Protein AF-A0A9W6XII9-F1 (afdb_monomer)

Sequence (249 aa):
MKTKISGSTTTSTQGKRSAVWKTSEMQSTTGGSEGSALLESCSNNEIDSADDGRCASDVGSDADGDETNPKPKKFYFMPAKDLDLLMEVLNVRPYAAEHGFVRERYEVVTNNLNEHWETALCARTVEERFFRLDMEFKVTDCAQEGLTTAQVNAATVEFIAKQSKHHEDEYPLLREELSFKQTKAKMEEARWKEEFEFRKHEVEANAKMWSEEFDLRRSDMELRREELELLKYQLNLPPILNPSTQAND

Foldseek 3Di:
DDDDDDDDDDDDDDDDDDDDDDDDDDDDDDDDDDDDDDDDDDDDDDDDDDDDDDDDDDDDDDDDDPPPPDPPDDDDDDPVNLVLLVVLLVVLDDPDVPDDDPLVSLVVSQVVSCVVVVDDDDSVVSVVSNVVVVVVVVVVVVVPPDDDPVNVVVVVVVVVVVVVVVVVVVVVVVVVVVVVVVVVVVVVVVVVVVVVVVVVVVVVVVVVVVVVVVVVVVVVVVVVVVVVVVVCVVVVPPDDPDPVVPPDD

Organism: NCBI:txid1490495

Secondary structure (DSSP, 8-state):
---------------------------------------------------------------------PPPPPP---HHHHHHHHHHHHHT----TTSS-HHHHHHHHHHHHHHHHT----HHHHHHHHHHHHHHHHHHHHT-TT--HHHHHHHHHHHHHHHHHHHHHHHHHHHHHHHHHHHHHHHHHHHHHHHHHHHHHHHHHHHHHHHHHHHHHHHHHHHHHHHHHHHHHHTTPPP---GGG----

Solvent-accessible surface area (backbone atoms only — not comparable to full-atom values): 16390 Å² total; per-residue (Å²): 138,89,83,86,84,86,83,84,88,85,80,89,79,92,82,91,81,84,90,82,86,82,85,80,89,84,80,88,85,89,83,90,85,89,84,86,86,92,83,84,88,88,78,89,79,86,80,88,78,80,88,89,80,89,80,88,74,92,74,91,72,95,68,97,67,92,71,79,74,75,73,80,78,83,85,74,92,43,76,71,55,51,50,52,50,54,48,44,61,58,66,72,57,85,71,51,102,86,50,82,60,79,65,58,55,34,46,54,43,32,53,57,50,23,70,76,65,79,47,90,70,52,37,67,61,55,46,55,50,52,53,49,52,55,51,54,52,55,53,51,62,73,68,49,85,79,68,52,72,67,58,53,52,51,52,51,52,51,50,51,52,52,52,53,50,55,52,62,62,45,54,58,53,54,51,52,52,50,52,49,52,51,51,50,50,53,54,49,52,53,51,52,52,53,53,50,53,52,52,51,51,51,52,51,51,50,54,48,52,54,49,53,52,49,52,50,53,54,50,54,54,50,52,55,48,52,53,52,52,52,52,36,61,75,66,70,57,76,84,76,77,70,79,86,77,80,81,84,131

pLDDT: mean 70.92, std 22.03, range [30.67, 97.88]

Radius of gyration: 41.82 Å; Cα contacts (8 Å, |Δi|>4): 39; chains: 1; boundi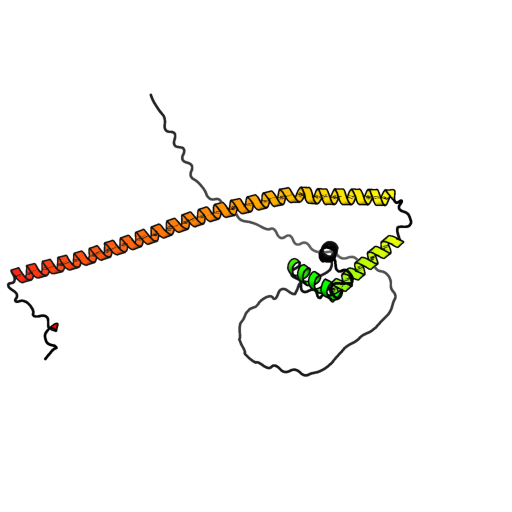ng box: 87×67×120 Å

Mean predicted aligned error: 22.67 Å

Structure (mmCIF, N/CA/C/O backbone):
data_AF-A0A9W6XII9-F1
#
_entry.id   AF-A0A9W6XII9-F1
#
loop_
_atom_site.group_PDB
_atom_site.id
_atom_site.type_symbol
_atom_site.label_atom_id
_atom_site.label_alt_id
_atom_site.label_comp_id
_atom_site.label_asym_id
_atom_site.label_entity_id
_atom_site.label_seq_id
_atom_site.pdbx_PDB_ins_code
_atom_site.Cartn_x
_atom_site.Cartn_y
_atom_site.Cartn_z
_atom_site.occupancy
_atom_site.B_iso_or_equiv
_atom_site.auth_seq_id
_atom_site.auth_comp_id
_atom_site.auth_asym_id
_atom_site.auth_atom_id
_atom_site.pdbx_PDB_model_num
ATOM 1 N N . MET A 1 1 ? 31.391 16.567 47.742 1.00 43.75 1 MET A N 1
ATOM 2 C CA . MET A 1 1 ? 31.401 16.484 46.266 1.00 43.75 1 MET A CA 1
ATOM 3 C C . MET A 1 1 ? 30.042 16.946 45.766 1.00 43.75 1 MET A C 1
ATOM 5 O O . MET A 1 1 ? 29.036 16.416 46.211 1.00 43.75 1 MET A O 1
ATOM 9 N N . LYS A 1 2 ? 30.022 18.025 44.979 1.00 41.88 2 LYS A N 1
ATOM 10 C CA . LYS A 1 2 ? 28.821 18.649 44.405 1.00 41.88 2 LYS A CA 1
ATOM 11 C C . LYS A 1 2 ? 28.657 18.117 42.986 1.00 41.88 2 LYS A C 1
ATOM 13 O O . LYS A 1 2 ? 29.567 18.326 42.188 1.00 41.88 2 LYS A O 1
ATOM 18 N N . THR A 1 3 ? 27.509 17.536 42.659 1.00 50.81 3 THR A N 1
ATOM 19 C CA . THR A 1 3 ? 27.180 17.193 41.271 1.00 50.81 3 THR A CA 1
ATOM 20 C C . THR A 1 3 ? 25.888 17.906 40.891 1.00 50.81 3 THR A C 1
ATOM 22 O O . THR A 1 3 ? 24.826 17.656 41.451 1.00 50.81 3 THR A O 1
ATOM 25 N N . LYS A 1 4 ? 26.047 18.888 40.000 1.00 50.97 4 LYS A N 1
ATOM 26 C CA . LYS A 1 4 ? 25.010 19.725 39.390 1.00 50.97 4 LYS A CA 1
ATOM 27 C C . LYS A 1 4 ? 24.188 18.879 38.419 1.00 50.97 4 LYS A C 1
ATOM 29 O O . LYS A 1 4 ? 24.762 18.249 37.537 1.00 50.97 4 LYS A O 1
ATOM 34 N N . ILE A 1 5 ? 22.868 18.939 38.544 1.00 51.31 5 ILE A N 1
ATOM 35 C CA . ILE A 1 5 ? 21.921 18.414 37.560 1.00 51.31 5 ILE A CA 1
ATOM 36 C C . ILE A 1 5 ? 21.462 19.619 36.735 1.00 51.31 5 ILE A C 1
ATOM 38 O O . ILE A 1 5 ? 20.884 20.558 37.281 1.00 51.31 5 ILE A O 1
ATOM 42 N N . SER A 1 6 ? 21.810 19.634 35.449 1.00 54.44 6 SER A N 1
ATOM 43 C CA . SER A 1 6 ? 21.422 20.671 34.490 1.00 54.44 6 SER A CA 1
ATOM 44 C C . SER A 1 6 ? 20.262 20.142 33.655 1.00 54.44 6 SER A C 1
ATOM 46 O O . SER A 1 6 ? 20.467 19.296 32.790 1.00 54.44 6 SER A O 1
ATOM 48 N N . GLY A 1 7 ? 19.048 20.608 33.943 1.00 42.16 7 GLY A N 1
ATOM 49 C CA . GLY A 1 7 ? 17.871 20.385 33.108 1.00 42.16 7 GLY A CA 1
ATOM 50 C C . GLY A 1 7 ? 17.706 21.545 32.132 1.00 42.16 7 GLY A C 1
ATOM 51 O O . GLY A 1 7 ? 17.621 22.695 32.559 1.00 42.16 7 GLY A O 1
ATOM 52 N N . SER A 1 8 ? 17.667 21.247 30.835 1.00 51.41 8 SER A N 1
ATOM 53 C CA . SER A 1 8 ? 17.328 22.209 29.787 1.00 51.41 8 SER A CA 1
ATOM 54 C C . SER A 1 8 ? 15.950 21.874 29.227 1.00 51.41 8 SER A C 1
ATOM 56 O O . SER A 1 8 ? 15.767 20.877 28.537 1.00 51.41 8 SER A O 1
ATOM 58 N N . THR A 1 9 ? 14.990 22.735 29.547 1.00 38.03 9 THR A N 1
ATOM 59 C CA . THR A 1 9 ? 13.658 22.807 28.945 1.00 38.03 9 THR A CA 1
ATOM 60 C C . THR A 1 9 ? 13.759 23.522 27.600 1.00 38.03 9 THR A C 1
ATOM 62 O O . THR A 1 9 ? 14.307 24.621 27.545 1.00 38.03 9 THR A O 1
ATOM 65 N N . THR A 1 10 ? 13.182 22.962 26.536 1.00 47.97 10 THR A N 1
ATOM 66 C CA . THR A 1 10 ? 12.782 23.748 25.359 1.00 47.97 10 THR A CA 1
ATOM 67 C C . THR A 1 10 ? 11.357 23.377 24.960 1.00 47.97 10 THR A C 1
ATOM 69 O O . THR A 1 10 ? 11.028 22.222 24.710 1.00 47.97 10 THR A O 1
ATOM 72 N N . THR A 1 11 ? 10.495 24.386 24.985 1.00 41.25 11 THR A N 1
ATOM 73 C CA . THR A 1 11 ? 9.138 24.426 24.438 1.00 41.25 11 THR A CA 1
ATOM 74 C C . THR A 1 11 ? 9.143 25.330 23.202 1.00 41.25 11 THR A C 1
ATOM 76 O O . THR A 1 11 ? 10.055 26.141 23.052 1.00 41.25 11 THR A O 1
ATOM 79 N N . SER A 1 12 ? 8.051 25.274 22.419 1.00 34.19 12 SER A N 1
ATOM 80 C CA . SER A 1 12 ? 7.582 26.335 21.497 1.00 34.19 12 SER A CA 1
ATOM 81 C C . SER A 1 12 ? 8.176 26.298 20.073 1.00 34.19 12 SER A C 1
ATOM 83 O O . SER A 1 12 ? 9.368 26.107 19.907 1.00 34.19 12 SER A O 1
ATOM 85 N N . THR A 1 13 ? 7.458 26.500 18.962 1.00 40.88 13 THR A N 1
ATOM 86 C CA . THR A 1 13 ? 6.028 26.663 18.657 1.00 40.88 13 THR A CA 1
ATOM 87 C C . THR A 1 13 ? 5.838 26.464 17.144 1.00 40.88 13 THR A C 1
ATOM 89 O O . THR A 1 13 ? 6.706 26.759 16.329 1.00 40.88 13 THR A O 1
ATOM 92 N N . GLN A 1 14 ? 4.654 25.968 16.811 1.00 41.53 14 GLN A N 1
ATOM 93 C CA . GLN A 1 14 ? 3.994 25.821 15.516 1.00 41.53 14 GLN A CA 1
ATOM 94 C C . GLN A 1 14 ? 4.082 27.057 14.589 1.00 41.53 14 GLN A C 1
ATOM 96 O O . GLN A 1 14 ? 3.768 28.173 14.994 1.00 41.53 14 GLN A O 1
ATOM 101 N N . GLY A 1 15 ? 4.402 26.842 13.306 1.00 39.03 15 GLY A N 1
ATOM 102 C CA . GLY A 1 15 ? 4.391 27.875 12.264 1.00 39.03 15 GLY A CA 1
ATOM 103 C C . GLY A 1 15 ? 3.835 27.358 10.935 1.00 39.03 15 GLY A C 1
ATOM 104 O O . GLY A 1 15 ? 4.573 26.854 10.099 1.00 39.03 15 GLY A O 1
ATOM 105 N N . LYS A 1 16 ? 2.516 27.490 10.746 1.00 49.53 16 LYS A N 1
ATOM 106 C CA . LYS A 1 16 ? 1.799 27.329 9.468 1.00 49.53 16 LYS A CA 1
ATOM 107 C C . LYS A 1 16 ? 1.917 28.615 8.643 1.00 49.53 16 LYS A C 1
ATOM 109 O O . LYS A 1 16 ? 1.440 29.629 9.141 1.00 49.53 16 LYS A O 1
ATOM 114 N N . ARG A 1 17 ? 2.407 28.571 7.393 1.00 44.53 17 ARG A N 1
ATOM 115 C CA . ARG A 1 17 ? 2.074 29.505 6.280 1.00 44.53 17 ARG A CA 1
ATOM 116 C C . ARG A 1 17 ? 2.344 28.789 4.944 1.00 44.53 17 ARG A C 1
ATOM 118 O O . ARG A 1 17 ? 3.467 28.381 4.701 1.00 44.53 17 ARG A O 1
ATOM 125 N N . SER A 1 18 ? 1.313 28.351 4.223 1.00 45.50 18 SER A N 1
ATOM 126 C CA . SER A 1 18 ? 0.526 29.081 3.208 1.00 45.50 18 SER A CA 1
ATOM 127 C C . SER A 1 18 ? 1.263 29.233 1.873 1.00 45.50 18 SER A C 1
ATOM 129 O O . SER A 1 18 ? 2.122 30.096 1.717 1.00 45.50 18 SER A O 1
ATOM 131 N N . ALA A 1 19 ? 0.882 28.384 0.917 1.00 40.25 19 ALA A N 1
ATOM 132 C CA . ALA A 1 19 ? 1.238 28.487 -0.489 1.00 40.25 19 ALA A CA 1
ATOM 133 C C . ALA A 1 19 ? 0.456 29.635 -1.147 1.00 40.25 19 ALA A C 1
ATOM 135 O O . ALA A 1 19 ? -0.743 29.786 -0.919 1.00 40.25 19 ALA A O 1
ATOM 136 N N . VAL A 1 20 ? 1.138 30.432 -1.968 1.00 43.22 20 VAL A N 1
ATOM 137 C CA . VAL A 1 20 ? 0.536 31.398 -2.893 1.00 43.22 20 VAL A CA 1
ATOM 138 C C . VAL A 1 20 ? 1.146 31.109 -4.255 1.00 43.22 20 VAL A C 1
ATOM 140 O O . VAL A 1 20 ? 2.328 31.363 -4.475 1.00 43.22 20 VAL A O 1
ATOM 143 N N . TRP A 1 21 ? 0.358 30.525 -5.153 1.00 34.84 21 TRP A N 1
ATOM 144 C CA . TRP A 1 21 ? 0.721 30.391 -6.560 1.00 34.84 21 TRP A CA 1
ATOM 145 C C . TRP A 1 21 ? 0.214 31.633 -7.287 1.00 34.84 21 TRP A C 1
ATOM 147 O O . TRP A 1 21 ? -0.973 31.948 -7.249 1.00 34.84 21 TRP A O 1
ATOM 157 N N . LYS A 1 22 ? 1.137 32.371 -7.905 1.00 44.81 22 LYS A N 1
ATOM 158 C CA . LYS A 1 22 ? 0.822 33.472 -8.813 1.00 44.81 22 LYS A CA 1
ATOM 159 C C . LYS A 1 22 ? 0.595 32.899 -10.208 1.00 44.81 22 LYS A C 1
ATOM 161 O O . LYS A 1 22 ? 1.521 32.384 -10.824 1.00 44.81 22 LYS A O 1
ATOM 166 N N . THR A 1 23 ? -0.628 33.039 -10.697 1.00 44.59 23 THR A N 1
ATOM 167 C CA . THR A 1 23 ? -0.980 32.996 -12.115 1.00 44.59 23 THR A CA 1
ATOM 168 C C . THR A 1 23 ? -0.517 34.294 -12.778 1.00 44.59 23 THR A C 1
ATOM 170 O O . THR A 1 23 ? -0.842 35.377 -12.291 1.00 44.59 23 THR A O 1
ATOM 173 N N . SER A 1 24 ? 0.222 34.201 -13.883 1.00 39.91 24 SER A N 1
ATOM 174 C CA . SER A 1 24 ? 0.411 35.322 -14.806 1.00 39.91 24 SER A CA 1
ATOM 175 C C . SER A 1 24 ? 0.174 34.829 -16.225 1.00 39.91 24 SER A C 1
ATOM 177 O O . SER A 1 24 ? 1.022 34.196 -16.843 1.00 39.91 24 SER A O 1
ATOM 179 N N . GLU A 1 25 ? -1.030 35.121 -16.687 1.00 38.47 25 GLU A N 1
ATOM 180 C CA . GLU A 1 25 ? -1.472 35.137 -18.070 1.00 38.47 25 GLU A CA 1
ATOM 181 C C . GLU A 1 25 ? -0.871 36.370 -18.765 1.00 38.47 25 GLU A C 1
ATOM 183 O O . GLU A 1 25 ? -0.958 37.464 -18.213 1.00 38.47 25 GLU A O 1
ATOM 188 N N . MET A 1 26 ? -0.278 36.221 -19.954 1.00 42.44 26 MET A N 1
ATOM 189 C CA . MET A 1 26 ? -0.247 37.280 -20.974 1.00 42.44 26 MET A CA 1
ATOM 190 C C . MET A 1 26 ? -0.222 36.659 -22.375 1.00 42.44 26 MET A C 1
ATOM 192 O O . MET A 1 26 ? 0.516 35.717 -22.655 1.00 42.44 26 MET A O 1
ATOM 196 N N . GLN A 1 27 ? -1.104 37.200 -23.210 1.00 37.00 27 GLN A N 1
ATOM 197 C CA . GLN A 1 27 ? -1.517 36.754 -24.535 1.00 37.00 27 GLN A CA 1
ATOM 198 C C . GLN A 1 27 ? -0.777 37.504 -25.662 1.00 37.00 27 GLN A C 1
ATOM 200 O O . GLN A 1 27 ? -0.310 38.622 -25.452 1.00 37.00 27 GLN A O 1
ATOM 205 N N . SER A 1 28 ? -0.877 36.929 -26.873 1.00 37.72 28 SER A N 1
ATOM 206 C CA . SER A 1 28 ? -0.801 37.566 -28.210 1.00 37.72 28 SER A CA 1
ATOM 207 C C . SER A 1 28 ? 0.609 37.974 -28.693 1.00 37.72 28 SER A C 1
ATOM 209 O O . SER A 1 28 ? 1.414 38.462 -27.918 1.00 37.72 28 SER A O 1
ATOM 211 N N . THR A 1 29 ? 1.015 37.796 -29.957 1.00 34.38 29 THR A N 1
ATOM 212 C CA . THR A 1 29 ? 0.334 38.215 -31.193 1.00 34.38 29 THR A CA 1
ATOM 213 C C . THR A 1 29 ? 0.811 37.483 -32.467 1.00 34.38 29 THR A C 1
ATOM 215 O O . THR A 1 29 ? 1.915 36.959 -32.572 1.00 34.38 29 THR A O 1
ATOM 218 N N . THR A 1 30 ? -0.099 37.537 -33.437 1.00 37.84 30 THR A N 1
ATOM 219 C CA . THR A 1 30 ? -0.154 37.179 -34.863 1.00 37.84 30 THR A CA 1
ATOM 220 C C . THR A 1 30 ? 0.949 37.712 -35.800 1.00 37.84 30 THR A C 1
ATOM 222 O O . THR A 1 30 ? 1.394 38.847 -35.659 1.00 37.84 30 THR A O 1
ATOM 225 N N . GLY A 1 31 ? 1.218 36.939 -36.865 1.00 30.86 31 GLY A N 1
ATOM 226 C CA . GLY A 1 31 ? 1.776 37.349 -38.173 1.00 30.86 31 GLY A CA 1
ATOM 227 C C . GLY A 1 31 ? 2.564 36.182 -38.788 1.00 30.86 31 GLY A C 1
ATOM 228 O O . GLY A 1 31 ? 3.531 35.749 -38.184 1.00 30.86 31 GLY A O 1
ATOM 229 N N . GLY A 1 32 ? 2.201 35.509 -39.885 1.00 32.44 32 GLY A N 1
ATOM 230 C CA . GLY A 1 32 ? 1.574 35.934 -41.138 1.00 32.44 32 GLY A CA 1
ATOM 231 C C . GLY A 1 32 ? 2.643 35.870 -42.242 1.00 32.44 32 GLY A C 1
ATOM 232 O O . GLY A 1 32 ? 3.595 36.633 -42.137 1.00 32.44 32 GLY A O 1
ATOM 233 N N . SER A 1 33 ? 2.512 34.951 -43.217 1.00 36.59 33 SER A N 1
ATOM 234 C CA . SER A 1 33 ? 3.106 34.947 -44.586 1.00 36.59 33 SER A CA 1
ATOM 235 C C . SER A 1 33 ? 3.261 33.489 -45.079 1.00 36.59 33 SER A C 1
ATOM 237 O O . SER A 1 33 ? 4.041 32.731 -44.513 1.00 36.59 33 SER A O 1
ATOM 239 N N . GLU A 1 34 ? 2.304 32.945 -45.837 1.00 35.38 34 GLU A N 1
ATOM 240 C CA . GLU A 1 34 ? 2.220 32.909 -47.317 1.00 35.38 34 GLU A CA 1
ATOM 241 C C . GLU A 1 34 ? 3.115 31.853 -47.996 1.00 35.38 34 GLU A C 1
ATOM 243 O O . GLU A 1 34 ? 4.338 31.909 -47.923 1.00 35.38 34 GLU A O 1
ATOM 248 N N . GLY A 1 35 ? 2.480 30.959 -48.771 1.00 30.67 35 GLY A N 1
ATOM 249 C CA . GLY A 1 35 ? 3.045 30.537 -50.058 1.00 30.67 35 GLY A CA 1
ATOM 250 C C . GLY A 1 35 ? 3.030 29.044 -50.408 1.00 30.67 35 GLY A C 1
ATOM 251 O O . GLY A 1 35 ? 3.929 28.312 -50.017 1.00 30.67 35 GLY A O 1
ATOM 252 N N . SER A 1 36 ? 2.112 28.698 -51.322 1.00 38.84 36 SER A N 1
ATOM 253 C CA . SER A 1 36 ? 2.246 27.693 -52.404 1.00 38.84 36 SER A CA 1
ATOM 254 C C . SER A 1 36 ? 2.010 26.216 -52.033 1.00 38.84 36 SER A C 1
ATOM 256 O O . SER A 1 36 ? 2.786 25.625 -51.301 1.00 38.84 36 SER A O 1
ATOM 258 N N . ALA A 1 37 ? 0.887 25.577 -52.384 1.00 34.00 37 ALA A N 1
ATOM 259 C CA . ALA A 1 37 ? 0.278 25.269 -53.692 1.00 34.00 37 ALA A CA 1
ATOM 260 C C . ALA A 1 37 ? 0.608 23.844 -54.182 1.00 34.00 37 ALA A C 1
ATOM 262 O O . ALA A 1 37 ? 1.761 23.429 -54.172 1.00 34.00 37 ALA A O 1
ATOM 263 N N . LEU A 1 38 ? -0.446 23.203 -54.711 1.00 33.66 38 LEU A N 1
ATOM 264 C CA . LEU A 1 38 ? -0.486 22.058 -55.635 1.00 33.66 38 LEU A CA 1
ATOM 265 C C . LEU A 1 38 ? -0.383 20.624 -55.079 1.00 33.66 38 LEU A C 1
ATOM 267 O O . LEU A 1 38 ? 0.702 20.085 -54.902 1.00 33.66 38 LEU A O 1
ATOM 271 N N . LEU A 1 39 ? -1.562 19.995 -54.938 1.00 33.56 39 LEU A N 1
ATOM 272 C CA . LEU A 1 39 ? -2.047 18.776 -55.636 1.00 33.56 39 LEU A CA 1
ATOM 273 C C . LEU A 1 39 ? -3.022 18.036 -54.698 1.00 33.56 39 LEU A C 1
ATOM 275 O O . LEU A 1 39 ? -2.650 17.577 -53.627 1.00 33.56 39 LEU A O 1
ATOM 279 N N . GLU A 1 40 ? -4.330 18.169 -54.901 1.00 32.59 40 GLU A N 1
ATOM 280 C CA . GLU A 1 40 ? -5.147 17.346 -55.811 1.00 32.59 40 GLU A CA 1
ATOM 281 C C . GLU A 1 40 ? -5.476 15.959 -55.221 1.00 32.59 40 GLU A C 1
ATOM 283 O O . GLU A 1 40 ? -4.740 14.989 -55.342 1.00 32.59 40 GLU A O 1
ATOM 288 N N . SER A 1 41 ? -6.616 15.947 -54.524 1.00 39.44 41 SER A N 1
ATOM 289 C CA . SER A 1 41 ? -7.719 14.982 -54.610 1.00 39.44 41 SER A CA 1
ATOM 290 C C . SER A 1 41 ? -7.420 13.484 -54.734 1.00 39.44 41 SER A C 1
ATOM 292 O O . SER A 1 41 ? -7.100 12.998 -55.809 1.00 39.44 41 SER A O 1
ATOM 294 N N . CYS A 1 42 ? -7.754 12.748 -53.671 1.00 30.98 42 CYS A N 1
ATOM 295 C CA . CYS A 1 42 ? -8.515 11.484 -53.650 1.00 30.98 42 CYS A CA 1
ATOM 296 C C . CYS A 1 42 ? -8.943 11.259 -52.185 1.00 30.98 42 CYS A C 1
ATOM 298 O O . CYS A 1 42 ? -8.150 11.514 -51.291 1.00 30.98 42 CYS A O 1
ATOM 300 N N . SER A 1 43 ? -10.097 10.741 -51.787 1.00 40.22 43 SER A N 1
ATOM 301 C CA . SER A 1 43 ? -11.410 10.480 -52.367 1.00 40.22 43 SER A CA 1
ATOM 302 C C . SER A 1 43 ? -12.269 10.123 -51.145 1.00 40.22 43 SER A C 1
ATOM 304 O O . SER A 1 43 ? -11.791 9.432 -50.243 1.00 40.22 43 SER A O 1
ATOM 306 N N . ASN A 1 44 ? -13.506 10.611 -51.096 1.00 45.88 44 ASN A N 1
ATOM 307 C CA . ASN A 1 44 ? -14.476 10.284 -50.051 1.00 45.88 44 ASN A CA 1
ATOM 308 C C . ASN A 1 44 ? -14.744 8.773 -50.003 1.00 45.88 44 ASN A C 1
ATOM 310 O O . ASN A 1 44 ? -14.749 8.133 -51.051 1.00 45.88 44 ASN A O 1
ATOM 314 N N . ASN A 1 45 ? -15.048 8.253 -48.813 1.00 41.38 45 ASN A N 1
ATOM 315 C CA . ASN A 1 45 ? -16.008 7.164 -48.637 1.00 41.38 45 ASN A CA 1
ATOM 316 C C . ASN A 1 45 ? -16.775 7.401 -47.328 1.00 41.38 45 ASN A C 1
ATOM 318 O O . ASN A 1 45 ? -16.319 7.048 -46.241 1.00 41.38 45 ASN A O 1
ATOM 322 N N . GLU A 1 46 ? -17.941 8.035 -47.474 1.00 42.38 46 GLU A N 1
ATOM 323 C CA . GLU A 1 46 ? -19.132 7.727 -46.682 1.00 42.38 46 GLU A CA 1
ATOM 324 C C . GLU A 1 46 ? -19.377 6.215 -46.733 1.00 42.38 46 GLU A C 1
ATOM 326 O O . GLU A 1 46 ? -19.393 5.624 -47.812 1.00 42.38 46 GLU A O 1
ATOM 331 N N . ILE A 1 47 ? -19.608 5.601 -45.577 1.00 44.25 47 ILE A N 1
ATOM 332 C CA . ILE A 1 47 ? -20.384 4.368 -45.487 1.00 44.25 47 ILE A CA 1
ATOM 333 C C . ILE A 1 47 ? -21.495 4.644 -44.478 1.00 44.25 47 ILE A C 1
ATOM 335 O O . ILE A 1 47 ? -21.316 4.580 -43.264 1.00 44.25 47 ILE A O 1
ATOM 339 N N . ASP A 1 48 ? -22.640 5.025 -45.037 1.00 42.41 48 ASP A N 1
ATOM 340 C CA . ASP A 1 48 ? -23.944 4.704 -44.483 1.00 42.41 48 ASP A CA 1
ATOM 341 C C . ASP A 1 48 ? -24.126 3.188 -44.602 1.00 42.41 48 ASP A C 1
ATOM 343 O O . ASP A 1 48 ? -24.045 2.611 -45.691 1.00 42.41 48 ASP A O 1
ATOM 347 N N . SER A 1 49 ? -24.380 2.517 -43.486 1.00 47.62 49 SER A N 1
ATOM 348 C CA . SER A 1 49 ? -25.054 1.222 -43.498 1.00 47.62 49 SER A CA 1
ATOM 349 C C . SER A 1 49 ? -25.891 1.085 -42.240 1.00 47.62 49 SER A C 1
ATOM 351 O O . SER A 1 49 ? -25.406 1.190 -41.115 1.00 47.62 49 SER A O 1
ATOM 353 N N . ALA A 1 50 ? -27.178 0.926 -42.509 1.00 41.66 50 ALA A N 1
ATOM 354 C CA . ALA A 1 50 ? -28.283 0.839 -41.587 1.00 41.66 50 ALA A CA 1
ATOM 355 C C . ALA A 1 50 ? -28.241 -0.424 -40.705 1.00 41.66 50 ALA A C 1
ATOM 357 O O . ALA A 1 50 ? -27.744 -1.464 -41.128 1.00 41.66 50 ALA A O 1
ATOM 358 N N . ASP A 1 51 ? -28.811 -0.267 -39.507 1.00 41.06 51 ASP A N 1
ATOM 359 C CA . ASP A 1 51 ? -29.834 -1.127 -38.887 1.00 41.06 51 ASP A CA 1
ATOM 360 C C . ASP A 1 51 ? -29.594 -2.650 -38.825 1.00 41.06 51 ASP A C 1
ATOM 362 O O . ASP A 1 51 ? -29.646 -3.347 -39.832 1.00 41.06 51 ASP A O 1
ATOM 366 N N . ASP A 1 52 ? -29.345 -3.186 -37.623 1.00 44.72 52 ASP A N 1
ATOM 367 C CA . ASP A 1 52 ? -30.372 -3.852 -36.791 1.00 44.72 52 ASP A CA 1
ATOM 368 C C . ASP A 1 52 ? -29.692 -4.609 -35.631 1.00 44.72 52 ASP A C 1
ATOM 370 O O . ASP A 1 52 ? -28.842 -5.480 -35.832 1.00 44.72 52 ASP A O 1
ATOM 374 N N . GLY A 1 53 ? -30.062 -4.304 -34.385 1.00 37.50 53 GLY A N 1
ATOM 375 C CA . GLY A 1 53 ? -29.453 -4.959 -33.223 1.00 37.50 53 GLY A CA 1
ATOM 376 C C . GLY A 1 53 ? -29.929 -4.443 -31.873 1.00 37.50 53 GLY A C 1
ATOM 377 O O . GLY A 1 53 ? -29.134 -3.972 -31.066 1.00 37.50 53 GLY A O 1
ATOM 378 N N . ARG A 1 54 ? -31.240 -4.523 -31.634 1.00 40.81 54 ARG A N 1
ATOM 379 C CA . ARG A 1 54 ? -31.890 -4.283 -30.336 1.00 40.81 54 ARG A CA 1
ATOM 380 C C . ARG A 1 54 ? -31.137 -4.926 -29.161 1.00 40.81 54 ARG A C 1
ATOM 382 O O . ARG A 1 54 ? -31.016 -6.143 -29.114 1.00 40.81 54 ARG A O 1
ATOM 389 N N . CYS A 1 55 ? -30.859 -4.126 -28.135 1.00 36.25 55 CYS A N 1
ATOM 390 C CA . CYS A 1 55 ? -31.065 -4.514 -26.738 1.00 36.25 55 CYS A CA 1
ATOM 391 C C . CYS A 1 55 ? -31.591 -3.292 -25.983 1.00 36.25 55 CYS A C 1
ATOM 393 O O . CYS A 1 55 ? -30.840 -2.435 -25.529 1.00 36.25 55 CYS A O 1
ATOM 395 N N . ALA A 1 56 ? -32.919 -3.209 -25.916 1.00 45.59 56 ALA A N 1
ATOM 396 C CA . ALA A 1 56 ? -33.611 -2.309 -25.017 1.00 45.59 56 ALA A CA 1
ATOM 397 C C . ALA A 1 56 ? -33.410 -2.787 -23.577 1.00 45.59 56 ALA A C 1
ATOM 399 O O . ALA A 1 56 ? -33.728 -3.930 -23.249 1.00 45.59 56 ALA A O 1
ATOM 400 N N . SER A 1 57 ? -32.972 -1.879 -22.718 1.00 51.34 57 SER A N 1
ATOM 401 C CA . SER A 1 57 ? -33.418 -1.855 -21.332 1.00 51.34 57 SER A CA 1
ATOM 402 C C . SER A 1 57 ? -33.408 -0.411 -20.857 1.00 51.34 57 SER A C 1
ATOM 404 O O . SER A 1 57 ? -32.380 0.113 -20.433 1.00 51.34 57 SER A O 1
ATOM 406 N N . ASP A 1 58 ? -34.582 0.208 -20.966 1.00 45.56 58 ASP A N 1
ATOM 407 C CA . ASP A 1 58 ? -34.995 1.327 -20.131 1.00 45.56 58 ASP A CA 1
ATOM 408 C C . ASP A 1 58 ? -34.834 0.939 -18.659 1.00 45.56 58 ASP A C 1
ATOM 410 O O . ASP A 1 58 ? -35.557 0.079 -18.153 1.00 45.56 58 ASP A O 1
ATOM 414 N N . VAL A 1 59 ? -33.919 1.609 -17.963 1.00 51.44 59 VAL A N 1
ATOM 415 C CA . VAL A 1 59 ? -34.058 1.900 -16.536 1.00 51.44 59 VAL A CA 1
ATOM 416 C C . VAL A 1 59 ? -33.609 3.342 -16.359 1.00 51.44 59 VAL A C 1
ATOM 418 O O . VAL A 1 59 ? -32.421 3.653 -16.428 1.00 51.44 59 VAL A O 1
ATOM 421 N N . GLY A 1 60 ? -34.588 4.225 -16.182 1.00 49.25 60 GLY A N 1
ATOM 422 C CA . GLY A 1 60 ? -34.345 5.592 -15.759 1.00 49.25 60 GLY A CA 1
ATOM 423 C C . GLY A 1 60 ? -33.731 5.605 -14.364 1.00 49.25 60 GLY A C 1
ATOM 424 O O . GLY A 1 60 ? -34.253 4.976 -13.445 1.00 49.25 60 GLY A O 1
ATOM 425 N N . SER A 1 61 ? -32.644 6.350 -14.228 1.00 49.47 61 SER A N 1
ATOM 426 C CA . SER A 1 61 ? -32.167 6.857 -12.950 1.00 49.47 61 SER A CA 1
ATOM 427 C C . SER A 1 61 ? -31.737 8.292 -13.187 1.00 49.47 61 SER A C 1
ATOM 429 O O . SER A 1 61 ? -30.675 8.548 -13.751 1.00 49.47 61 SER A O 1
ATOM 431 N N . ASP A 1 62 ? -32.602 9.216 -12.781 1.00 48.41 62 ASP A N 1
ATOM 432 C CA . ASP A 1 62 ? -32.233 10.602 -12.547 1.00 48.41 62 ASP A CA 1
ATOM 433 C C . ASP A 1 62 ? -31.112 10.622 -11.501 1.00 48.41 62 ASP A C 1
ATOM 435 O O . ASP A 1 62 ? -31.320 10.280 -10.334 1.00 48.41 62 ASP A O 1
ATOM 439 N N . ALA A 1 63 ? -29.911 10.993 -11.926 1.00 45.03 63 ALA A N 1
ATOM 440 C CA . ALA A 1 63 ? -28.819 11.332 -11.033 1.00 45.03 63 ALA A CA 1
ATOM 441 C C . ALA A 1 63 ? -28.029 12.481 -11.660 1.00 45.03 63 ALA A C 1
ATOM 443 O O . ALA A 1 63 ? -27.245 12.289 -12.589 1.00 45.03 63 ALA A O 1
ATOM 444 N N . ASP A 1 64 ? -28.272 13.682 -11.137 1.00 51.09 64 ASP A N 1
ATOM 445 C CA . ASP A 1 64 ? -27.389 14.830 -11.282 1.00 51.09 64 ASP A CA 1
ATOM 446 C C . ASP A 1 64 ? -25.972 14.433 -10.849 1.00 51.09 64 ASP A C 1
ATOM 448 O O . ASP A 1 64 ? -25.687 14.220 -9.669 1.00 51.09 64 ASP A O 1
ATOM 452 N N . GLY A 1 65 ? -25.083 14.334 -11.827 1.00 44.94 65 GLY A N 1
ATOM 453 C CA . GLY A 1 65 ? -23.665 14.098 -11.632 1.00 44.94 65 GLY A CA 1
ATOM 454 C C . GLY A 1 65 ? -22.922 14.622 -12.846 1.00 44.94 65 GLY A C 1
ATOM 455 O O . GLY A 1 65 ? -22.756 13.906 -13.829 1.00 44.94 65 GLY A O 1
ATOM 456 N N . ASP A 1 66 ? -22.499 15.883 -12.785 1.00 46.97 66 ASP A N 1
ATOM 457 C CA . ASP A 1 66 ? -21.526 16.478 -13.704 1.00 46.97 66 ASP A CA 1
ATOM 458 C C . ASP A 1 66 ? -20.156 15.804 -13.488 1.00 46.97 66 ASP A C 1
ATOM 460 O O . ASP A 1 66 ? -19.220 16.367 -12.922 1.00 46.97 66 ASP A O 1
ATOM 464 N N . GLU A 1 67 ? -20.054 14.530 -13.876 1.00 50.84 67 GLU A N 1
ATOM 465 C CA . GLU A 1 67 ? -18.780 13.870 -14.104 1.00 50.84 67 GLU A CA 1
ATOM 466 C C . GLU A 1 67 ? -18.235 14.396 -15.426 1.00 50.84 67 GLU A C 1
ATOM 468 O O . GLU A 1 67 ? -18.591 13.958 -16.526 1.00 50.84 67 GLU A O 1
ATOM 473 N N . THR A 1 68 ? -17.335 15.365 -15.307 1.00 55.09 68 THR A N 1
ATOM 474 C CA . THR A 1 68 ? -16.449 15.767 -16.394 1.00 55.09 68 THR A CA 1
ATOM 475 C C . THR A 1 68 ? -15.594 14.567 -16.804 1.00 55.09 68 THR A C 1
ATOM 477 O O . THR A 1 68 ? -14.480 14.385 -16.328 1.00 55.09 68 THR A O 1
ATOM 480 N N . ASN A 1 69 ? -16.122 13.729 -17.700 1.00 54.59 69 ASN A N 1
ATOM 481 C CA . ASN A 1 69 ? -15.378 12.668 -18.367 1.00 54.59 69 ASN A CA 1
ATOM 482 C C . ASN A 1 69 ? -14.111 13.290 -18.985 1.00 54.59 69 ASN A C 1
ATOM 484 O O . ASN A 1 69 ? -14.228 14.073 -19.941 1.00 54.59 69 ASN A O 1
ATOM 488 N N . PRO A 1 70 ? -12.897 13.005 -18.472 1.00 64.44 70 PRO A N 1
ATOM 489 C CA . PRO A 1 70 ? -11.693 13.502 -19.107 1.00 64.44 70 PRO A CA 1
ATOM 490 C C . PRO A 1 70 ? -11.619 12.841 -20.482 1.00 64.44 70 PRO A C 1
ATOM 492 O O . PRO A 1 70 ? -11.570 11.618 -20.599 1.00 64.44 70 PRO A O 1
ATOM 495 N N . LYS A 1 71 ? -11.666 13.657 -21.541 1.00 65.25 71 LYS A N 1
ATOM 496 C CA . LYS A 1 71 ? -11.573 13.168 -22.923 1.00 65.25 71 LYS A CA 1
ATOM 497 C C . LYS A 1 71 ? -10.374 12.216 -23.031 1.00 65.25 71 LYS A C 1
ATOM 499 O O . LYS A 1 71 ? -9.293 12.591 -22.567 1.00 65.25 71 LYS A O 1
ATOM 504 N N . PRO A 1 72 ? -10.530 11.029 -23.647 1.00 60.72 72 PRO A N 1
ATOM 505 C CA . PRO A 1 72 ? -9.448 10.062 -23.743 1.00 60.72 72 PRO A CA 1
ATOM 506 C C . PRO A 1 72 ? -8.242 10.727 -24.406 1.00 60.72 72 PRO A C 1
ATOM 508 O O . PRO A 1 72 ? -8.336 11.305 -25.496 1.00 60.72 72 PRO A O 1
ATOM 511 N N . LYS A 1 73 ? -7.109 10.707 -23.701 1.00 70.50 73 LYS A N 1
ATOM 512 C CA . LYS A 1 73 ? -5.865 11.309 -24.171 1.00 70.50 73 LYS A CA 1
ATOM 513 C C . LYS A 1 73 ? -5.427 10.552 -25.421 1.00 70.50 73 LYS A C 1
ATOM 515 O O . LYS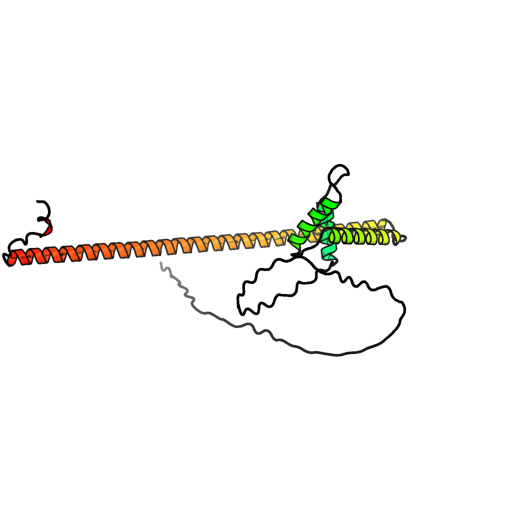 A 1 73 ? -5.199 9.347 -25.375 1.00 70.50 73 LYS A O 1
ATOM 520 N N . LYS A 1 74 ? -5.344 11.254 -26.552 1.00 74.06 74 LYS A N 1
ATOM 521 C CA . LYS A 1 74 ? -4.898 10.657 -27.814 1.00 74.06 74 LYS A CA 1
ATOM 522 C C . LYS A 1 74 ? -3.464 10.155 -27.644 1.00 74.06 74 LYS A C 1
ATOM 524 O O . LYS A 1 74 ? -2.586 10.923 -27.249 1.00 74.06 74 LYS A O 1
ATOM 529 N N . PHE A 1 75 ? -3.251 8.873 -27.918 1.00 81.69 75 PHE A N 1
ATOM 530 C CA . PHE A 1 75 ? -1.931 8.260 -27.889 1.00 81.69 75 PHE A CA 1
ATOM 531 C C . PHE A 1 75 ? -1.175 8.559 -29.187 1.00 81.69 75 PHE A C 1
ATOM 533 O O . PHE A 1 75 ? -1.741 8.460 -30.276 1.00 81.69 75 PHE A O 1
ATOM 540 N N . TYR A 1 76 ? 0.111 8.887 -29.063 1.00 84.62 76 TYR A N 1
ATOM 541 C CA . TYR A 1 76 ? 1.015 9.099 -30.189 1.00 84.62 76 TYR A CA 1
ATOM 542 C C . TYR A 1 76 ? 2.345 8.399 -29.916 1.00 84.62 76 TYR A C 1
ATOM 544 O O . TYR A 1 76 ? 2.888 8.501 -28.815 1.00 84.62 76 TYR A O 1
ATOM 552 N N . PHE A 1 77 ? 2.891 7.734 -30.935 1.00 86.44 77 PHE A N 1
ATOM 553 C CA . PHE A 1 77 ? 4.256 7.224 -30.875 1.00 86.44 77 PHE A CA 1
ATOM 554 C C . PHE A 1 77 ? 5.244 8.392 -30.900 1.00 86.44 77 PHE A C 1
ATOM 556 O O . PHE A 1 77 ? 5.222 9.227 -31.804 1.00 86.44 77 PHE A O 1
ATOM 563 N N . MET A 1 78 ? 6.087 8.444 -29.875 1.00 89.19 78 MET A N 1
ATOM 564 C CA . MET A 1 78 ? 7.188 9.392 -29.721 1.00 89.19 78 MET A CA 1
ATOM 565 C C . MET A 1 78 ? 8.503 8.609 -29.672 1.00 89.19 78 MET A C 1
ATOM 567 O O . MET A 1 78 ? 8.464 7.448 -29.268 1.00 89.19 78 MET A O 1
ATOM 571 N N . PRO A 1 79 ? 9.666 9.233 -29.934 1.00 87.88 79 PRO A N 1
ATOM 572 C CA . PRO A 1 79 ? 10.951 8.528 -29.940 1.00 87.88 79 PRO A CA 1
ATOM 573 C C . PRO A 1 79 ? 11.232 7.685 -28.683 1.00 87.88 79 PRO A C 1
ATOM 575 O O . PRO A 1 79 ? 11.762 6.586 -28.784 1.00 87.88 79 PRO A O 1
ATOM 578 N N . ALA A 1 80 ? 10.820 8.151 -27.498 1.00 83.62 80 ALA A N 1
ATOM 579 C CA . ALA A 1 80 ? 10.935 7.374 -26.259 1.00 83.62 80 ALA A CA 1
ATOM 580 C C . ALA A 1 80 ? 10.073 6.095 -26.277 1.00 83.62 80 ALA A C 1
ATOM 582 O O . ALA A 1 80 ? 10.527 5.031 -25.880 1.00 83.62 80 ALA A O 1
ATOM 583 N N . LYS A 1 81 ? 8.845 6.189 -26.799 1.00 89.19 81 LYS A N 1
ATOM 584 C CA . LYS A 1 81 ? 7.917 5.058 -26.941 1.00 89.19 81 LYS A CA 1
ATOM 585 C C . LYS A 1 81 ? 8.338 4.099 -28.051 1.00 89.19 81 LYS A C 1
ATOM 587 O O . LYS A 1 81 ? 8.091 2.904 -27.948 1.00 89.19 81 LYS A O 1
ATOM 592 N N . ASP A 1 82 ? 8.994 4.608 -29.090 1.00 91.19 82 ASP A N 1
ATOM 593 C CA . ASP A 1 82 ? 9.603 3.776 -30.127 1.00 91.19 82 ASP A CA 1
ATOM 594 C C . ASP A 1 82 ? 10.774 2.962 -29.574 1.00 91.19 82 ASP A C 1
ATOM 596 O O . ASP A 1 82 ? 10.907 1.788 -29.902 1.00 91.19 82 ASP A O 1
ATOM 600 N N . LEU A 1 83 ? 11.594 3.552 -28.697 1.00 89.31 83 LEU A N 1
ATOM 601 C CA . LEU A 1 83 ? 12.681 2.836 -28.034 1.00 89.31 83 LEU A CA 1
ATOM 602 C C . LEU A 1 83 ? 12.150 1.726 -27.119 1.00 89.31 83 LEU A C 1
ATOM 604 O O . LEU A 1 83 ? 12.598 0.588 -27.226 1.00 89.31 83 LEU A O 1
ATOM 608 N N . ASP A 1 84 ? 11.167 2.044 -26.279 1.00 90.44 84 ASP A N 1
ATOM 609 C CA . ASP A 1 84 ? 10.468 1.075 -25.430 1.00 90.44 84 ASP A CA 1
ATOM 610 C C . ASP A 1 84 ? 9.876 -0.079 -26.271 1.00 90.44 84 ASP A C 1
ATOM 612 O O . ASP A 1 84 ? 10.063 -1.250 -25.945 1.00 90.44 84 ASP A O 1
ATOM 616 N N . LEU A 1 85 ? 9.224 0.237 -27.402 1.00 91.44 85 LEU A N 1
ATOM 617 C CA . LEU A 1 85 ? 8.710 -0.753 -28.355 1.00 91.44 85 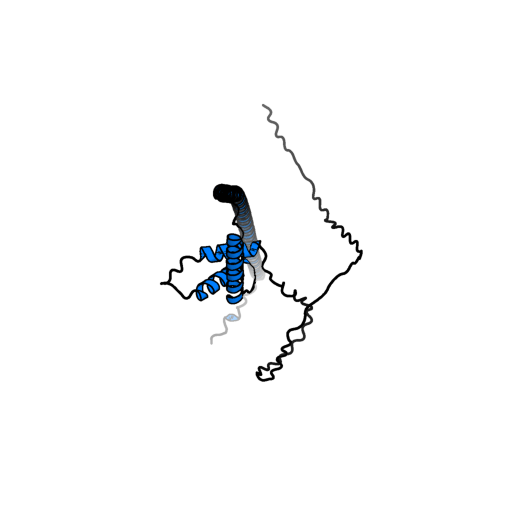LEU A CA 1
ATOM 618 C C . LEU A 1 85 ? 9.827 -1.661 -28.892 1.00 91.44 85 LEU A C 1
ATOM 620 O O . LEU A 1 85 ? 9.671 -2.880 -28.918 1.00 91.44 85 LEU A O 1
ATOM 624 N N . LEU A 1 86 ? 10.949 -1.089 -29.331 1.00 90.12 86 LEU A N 1
ATOM 625 C CA . LEU A 1 86 ? 12.080 -1.856 -29.859 1.00 90.12 86 LEU A CA 1
ATOM 626 C C . LEU A 1 86 ? 12.689 -2.772 -28.791 1.00 90.12 86 LEU A C 1
ATOM 628 O O . LEU A 1 86 ? 12.977 -3.934 -29.080 1.00 90.12 86 LEU A O 1
ATOM 632 N N . MET A 1 87 ? 12.841 -2.273 -27.563 1.00 87.31 87 MET A N 1
ATOM 633 C CA . MET A 1 87 ? 13.335 -3.049 -26.426 1.00 87.31 87 MET A CA 1
ATOM 634 C C . MET A 1 87 ? 12.409 -4.220 -26.108 1.00 87.31 87 MET A C 1
ATOM 636 O O . MET A 1 87 ? 12.874 -5.353 -25.999 1.00 87.31 87 MET A O 1
ATOM 640 N N . GLU A 1 88 ? 11.102 -3.981 -26.044 1.00 89.44 88 GLU A N 1
ATOM 641 C CA . GLU A 1 88 ? 10.124 -5.023 -25.739 1.00 89.44 88 GLU A CA 1
ATOM 642 C C . GLU A 1 88 ? 10.101 -6.106 -26.824 1.00 89.44 88 GLU A C 1
ATOM 644 O O . GLU A 1 88 ? 10.168 -7.305 -26.555 1.00 89.44 88 GLU A O 1
ATOM 649 N N . VAL A 1 89 ? 10.128 -5.687 -28.089 1.00 86.94 89 VAL A N 1
ATOM 650 C CA . VAL A 1 89 ? 10.218 -6.594 -29.233 1.00 86.94 89 VAL A CA 1
ATOM 651 C C . VAL A 1 89 ? 11.495 -7.447 -29.167 1.00 86.94 89 VAL A C 1
ATOM 653 O O . VAL A 1 89 ? 11.450 -8.633 -29.515 1.00 86.94 89 VAL A O 1
ATOM 656 N N . LEU A 1 90 ? 12.628 -6.896 -28.721 1.00 83.31 90 LEU A N 1
ATOM 657 C CA . LEU A 1 90 ? 13.879 -7.641 -28.530 1.00 83.31 90 LEU A CA 1
ATOM 658 C C . LEU A 1 90 ? 13.824 -8.602 -27.334 1.00 83.31 90 LEU A C 1
ATOM 660 O O . LEU A 1 90 ? 14.320 -9.723 -27.456 1.00 83.31 90 LEU A O 1
ATOM 664 N N . ASN A 1 91 ? 13.194 -8.199 -26.229 1.00 82.69 91 ASN A N 1
ATOM 665 C CA . ASN A 1 91 ? 13.073 -8.988 -25.000 1.00 82.69 91 ASN A CA 1
ATOM 666 C C . ASN A 1 91 ? 12.203 -10.239 -25.177 1.00 82.69 91 ASN A C 1
ATOM 668 O O . ASN A 1 91 ? 12.454 -11.262 -24.548 1.00 82.69 91 ASN A O 1
ATOM 672 N N . VAL A 1 92 ? 11.233 -10.202 -26.093 1.00 81.38 92 VAL A N 1
ATOM 673 C CA . VAL A 1 92 ? 10.335 -11.332 -26.400 1.00 81.38 92 VAL A CA 1
ATOM 674 C C . VAL A 1 92 ? 11.014 -12.413 -27.291 1.00 81.38 92 VAL A C 1
ATOM 676 O O . VAL A 1 92 ? 10.354 -13.276 -27.864 1.00 81.38 92 VAL A O 1
ATOM 679 N N . ARG A 1 93 ? 12.351 -12.417 -27.449 1.00 65.31 93 ARG A N 1
ATOM 680 C CA . ARG A 1 93 ? 13.106 -13.441 -28.218 1.00 65.31 93 ARG A CA 1
ATOM 681 C C . ARG A 1 93 ? 13.541 -14.653 -27.366 1.00 65.31 93 ARG A C 1
ATOM 683 O O . ARG A 1 93 ? 13.810 -14.476 -26.183 1.00 65.31 93 ARG A O 1
ATOM 690 N N . PRO A 1 94 ? 13.716 -15.858 -27.970 1.00 56.12 94 PRO A N 1
ATOM 691 C CA . PRO A 1 94 ? 13.781 -16.141 -29.409 1.00 56.12 94 PRO A CA 1
ATOM 692 C C . PRO A 1 94 ? 12.545 -16.868 -29.966 1.00 56.12 94 PRO A C 1
ATOM 694 O O . PRO A 1 94 ? 12.264 -18.009 -29.615 1.00 56.12 94 PRO A O 1
ATOM 697 N N . TYR A 1 95 ? 11.892 -16.251 -30.951 1.00 58.09 95 TYR A N 1
ATOM 698 C CA . TYR A 1 95 ? 11.000 -16.950 -31.876 1.00 58.09 95 TYR A CA 1
ATOM 699 C C . TYR A 1 95 ? 11.836 -17.429 -33.072 1.00 58.09 95 TYR A C 1
ATOM 701 O O . TYR A 1 95 ? 11.994 -16.727 -34.072 1.00 58.09 95 TYR A O 1
ATOM 709 N N . ALA A 1 96 ? 12.478 -18.589 -32.916 1.00 49.25 96 ALA A N 1
ATOM 710 C CA . ALA A 1 96 ? 12.979 -19.356 -34.053 1.00 49.25 96 ALA A CA 1
ATOM 711 C C . ALA A 1 96 ? 11.781 -19.887 -34.855 1.00 49.25 96 ALA A C 1
ATOM 713 O O . ALA A 1 96 ? 10.692 -20.024 -34.305 1.00 49.25 96 ALA A O 1
ATOM 714 N N . ALA A 1 97 ? 11.984 -20.239 -36.126 1.00 49.25 97 ALA A N 1
ATOM 715 C CA . ALA A 1 97 ? 10.950 -20.755 -37.035 1.00 49.25 97 ALA A CA 1
ATOM 716 C C . ALA A 1 97 ? 10.166 -21.998 -36.529 1.00 49.25 97 ALA A C 1
ATOM 718 O O . ALA A 1 97 ? 9.251 -22.452 -37.209 1.00 49.25 97 ALA A O 1
ATOM 719 N N . GLU A 1 98 ? 10.515 -22.545 -35.360 1.00 51.62 98 GLU A N 1
ATOM 720 C CA . GLU A 1 98 ? 9.925 -23.733 -34.733 1.00 51.62 98 GLU A CA 1
ATOM 721 C C . GLU A 1 98 ? 8.952 -23.430 -33.578 1.00 51.62 98 GLU A C 1
ATOM 723 O O . GLU A 1 98 ? 8.238 -24.327 -33.131 1.00 51.62 98 GLU A O 1
ATOM 728 N N . HIS A 1 99 ? 8.865 -22.184 -33.108 1.00 51.53 99 HIS A N 1
ATOM 729 C CA . HIS A 1 99 ? 7.901 -21.786 -32.083 1.00 51.53 99 HIS A CA 1
ATOM 730 C C . HIS A 1 99 ? 7.029 -20.655 -32.625 1.00 51.53 99 HIS A C 1
ATOM 732 O O . HIS A 1 99 ? 7.571 -19.650 -33.045 1.00 51.53 99 HIS A O 1
ATOM 738 N N . GLY A 1 100 ? 5.704 -20.826 -32.615 1.00 57.62 100 GLY A N 1
ATOM 739 C CA . GLY A 1 100 ? 4.694 -19.759 -32.698 1.00 57.62 100 GLY A CA 1
ATOM 740 C C . GLY A 1 100 ? 4.551 -18.971 -34.008 1.00 57.62 100 GLY A C 1
ATOM 741 O O . GLY A 1 100 ? 5.488 -18.757 -34.777 1.00 57.62 100 GLY A O 1
ATOM 742 N N . PHE A 1 101 ? 3.335 -18.485 -34.257 1.00 61.59 101 PHE A N 1
ATOM 743 C CA . PHE A 1 101 ? 3.084 -17.548 -35.349 1.00 61.59 101 PHE A CA 1
ATOM 744 C C . PHE A 1 101 ? 3.656 -16.173 -34.978 1.00 61.59 101 PHE A C 1
ATOM 746 O O . PHE A 1 101 ? 3.402 -15.666 -33.891 1.00 61.59 101 PHE A O 1
ATOM 753 N N . VAL A 1 102 ? 4.358 -15.508 -35.906 1.00 69.12 102 VAL A N 1
ATOM 754 C CA . VAL A 1 102 ? 4.939 -14.151 -35.726 1.00 69.12 102 VAL A CA 1
ATOM 755 C C . VAL A 1 102 ? 3.926 -13.135 -35.175 1.00 69.12 102 VAL A C 1
ATOM 757 O O . VAL A 1 102 ? 4.298 -12.190 -34.485 1.00 69.12 102 VAL A O 1
ATOM 760 N N . ARG A 1 103 ? 2.636 -13.357 -35.432 1.00 73.00 103 ARG A N 1
ATOM 761 C CA . ARG A 1 103 ? 1.528 -12.536 -34.945 1.00 73.00 103 ARG A CA 1
ATOM 762 C C . ARG A 1 103 ? 1.339 -12.598 -33.424 1.00 73.00 103 ARG A C 1
ATOM 764 O O . ARG A 1 103 ? 1.090 -11.565 -32.813 1.00 73.00 103 ARG A O 1
ATOM 771 N N . GLU A 1 104 ? 1.525 -13.768 -32.816 1.00 78.62 104 GLU A N 1
ATOM 772 C CA . GLU A 1 104 ? 1.381 -13.979 -31.365 1.00 78.62 104 GLU A CA 1
ATOM 773 C C . GLU A 1 104 ? 2.425 -13.168 -30.584 1.00 78.62 104 GLU A C 1
ATOM 775 O O . GLU A 1 104 ? 2.150 -12.641 -29.508 1.00 78.62 104 GLU A O 1
ATOM 780 N N . ARG A 1 105 ? 3.613 -12.959 -31.168 1.00 84.25 105 ARG A N 1
ATOM 781 C CA . ARG A 1 105 ? 4.650 -12.087 -30.598 1.00 84.25 105 ARG A CA 1
ATOM 782 C C . ARG A 1 105 ? 4.140 -10.665 -30.385 1.00 84.25 105 ARG A C 1
ATOM 784 O O . ARG A 1 105 ? 4.396 -10.074 -29.340 1.00 84.25 105 ARG A O 1
ATOM 791 N N . TYR A 1 106 ? 3.448 -10.105 -31.375 1.00 88.81 106 TYR A N 1
ATOM 792 C CA . TYR A 1 106 ? 2.954 -8.736 -31.284 1.00 88.81 106 TYR A CA 1
ATOM 793 C C . TYR A 1 106 ? 1.792 -8.614 -30.302 1.00 88.81 106 TYR A C 1
ATOM 795 O O . TYR A 1 106 ? 1.636 -7.552 -29.711 1.00 88.81 106 TYR A O 1
ATOM 803 N N . GLU A 1 107 ? 1.034 -9.682 -30.052 1.00 88.94 107 GLU A N 1
ATOM 804 C CA . GLU A 1 107 ? 0.037 -9.704 -28.976 1.00 88.94 107 GLU A CA 1
ATOM 805 C C . GLU A 1 107 ? 0.701 -9.603 -27.599 1.00 88.94 107 GLU A C 1
ATOM 807 O O . GLU A 1 107 ? 0.322 -8.747 -26.802 1.00 88.94 107 GLU A O 1
ATOM 812 N N . VAL A 1 108 ? 1.750 -10.394 -27.351 1.00 87.69 108 VAL A N 1
ATOM 813 C CA . VAL A 1 108 ? 2.519 -10.346 -26.094 1.00 87.69 108 VAL A CA 1
ATOM 814 C C . VAL A 1 108 ? 3.151 -8.970 -25.884 1.00 87.69 108 VAL A C 1
ATOM 816 O O . VAL A 1 108 ? 2.949 -8.354 -24.842 1.00 87.69 108 VAL A O 1
ATOM 819 N N . VAL A 1 109 ? 3.851 -8.452 -26.899 1.00 89.19 109 VAL A N 1
ATOM 820 C CA . VAL A 1 109 ? 4.460 -7.113 -26.850 1.00 89.19 109 VAL A CA 1
ATOM 821 C C . VAL A 1 109 ? 3.397 -6.051 -26.568 1.00 89.19 109 VAL A C 1
ATOM 823 O O . VAL A 1 109 ? 3.598 -5.178 -25.733 1.00 89.19 109 VAL A O 1
ATOM 826 N N . THR A 1 110 ? 2.242 -6.125 -27.228 1.00 92.56 110 THR A N 1
ATOM 827 C CA . THR A 1 110 ? 1.170 -5.137 -27.045 1.00 92.56 110 THR A CA 1
ATOM 828 C C . THR A 1 110 ? 0.609 -5.154 -25.633 1.00 92.56 110 THR A C 1
ATOM 830 O O . THR A 1 110 ? 0.379 -4.088 -25.067 1.00 92.56 110 THR A O 1
ATOM 833 N N . ASN A 1 111 ? 0.406 -6.338 -25.054 1.00 90.88 111 ASN A N 1
ATOM 834 C CA . ASN A 1 111 ? -0.090 -6.462 -23.688 1.00 90.88 111 ASN A CA 1
ATOM 835 C C . ASN A 1 111 ? 0.886 -5.830 -22.687 1.00 90.88 111 ASN A C 1
ATOM 837 O O . ASN A 1 111 ? 0.461 -5.014 -21.872 1.00 90.88 111 ASN A O 1
ATOM 841 N N . ASN A 1 112 ? 2.183 -6.117 -22.824 1.00 90.50 112 ASN A N 1
ATOM 842 C CA . ASN A 1 112 ? 3.219 -5.554 -21.958 1.00 90.50 112 ASN A CA 1
ATOM 843 C C . ASN A 1 112 ? 3.287 -4.022 -22.090 1.00 90.50 112 ASN A C 1
ATOM 845 O O . ASN A 1 112 ? 3.307 -3.296 -21.098 1.00 90.50 112 ASN A O 1
ATOM 849 N N . LEU A 1 113 ? 3.248 -3.498 -23.320 1.00 90.75 113 LEU A N 1
ATOM 850 C CA . LEU A 1 113 ? 3.263 -2.051 -23.551 1.00 90.75 113 LEU A CA 1
ATOM 851 C C . LEU A 1 113 ? 2.005 -1.359 -23.007 1.00 90.75 113 LEU A C 1
ATOM 853 O O . LEU A 1 113 ? 2.104 -0.271 -22.445 1.00 90.75 113 LEU A O 1
ATOM 857 N N . ASN A 1 114 ? 0.831 -1.978 -23.137 1.00 91.31 114 ASN A N 1
ATOM 858 C CA . ASN A 1 114 ? -0.424 -1.431 -22.619 1.00 91.31 114 ASN A CA 1
ATOM 859 C C . ASN A 1 114 ? -0.451 -1.365 -21.089 1.00 91.31 114 ASN A C 1
ATOM 861 O O . ASN A 1 114 ? -0.953 -0.382 -20.544 1.00 91.31 114 ASN A O 1
ATOM 865 N N . GLU A 1 115 ? 0.127 -2.359 -20.409 1.00 89.88 115 GLU A N 1
ATOM 866 C CA . GLU A 1 115 ? 0.292 -2.348 -18.953 1.00 89.88 115 GLU A CA 1
ATOM 867 C C . GLU A 1 115 ? 1.179 -1.179 -18.499 1.00 89.88 115 GLU A C 1
ATOM 869 O O . GLU A 1 115 ? 0.849 -0.476 -17.546 1.00 89.88 115 GLU A O 1
ATOM 874 N N . HIS A 1 116 ? 2.270 -0.913 -19.220 1.00 83.06 116 HIS A N 1
ATOM 875 C CA . HIS A 1 116 ? 3.224 0.136 -18.854 1.00 83.06 116 HIS A CA 1
ATOM 876 C C . HIS A 1 116 ? 2.827 1.547 -19.295 1.00 83.06 116 HIS A C 1
ATOM 878 O O . HIS A 1 116 ? 3.312 2.530 -18.729 1.00 83.06 116 HIS A O 1
ATOM 884 N N . TRP A 1 117 ? 2.015 1.683 -20.340 1.00 84.25 117 TRP A N 1
ATOM 885 C CA . TRP A 1 117 ? 1.667 2.984 -20.917 1.00 84.25 117 TRP A CA 1
ATOM 886 C C . TRP A 1 117 ? 0.251 3.447 -20.580 1.00 84.25 117 TRP A C 1
ATOM 888 O O . TRP A 1 117 ? -0.111 4.549 -20.992 1.00 84.25 117 TRP A O 1
ATOM 898 N N . GLU A 1 118 ? -0.520 2.643 -19.839 1.00 82.44 118 GLU A N 1
ATOM 899 C CA . GLU A 1 118 ? -1.934 2.896 -19.523 1.00 82.44 118 GLU A CA 1
ATOM 900 C C . GLU A 1 118 ? -2.757 3.165 -20.798 1.00 82.44 118 GLU A C 1
ATOM 902 O O . GLU A 1 118 ? -3.611 4.052 -20.861 1.00 82.44 118 GLU A O 1
ATOM 907 N N . THR A 1 119 ? -2.454 2.420 -21.865 1.00 82.00 119 THR A N 1
ATOM 908 C CA . THR A 1 119 ? -3.051 2.601 -23.195 1.00 82.00 119 THR A CA 1
ATOM 909 C C . THR A 1 119 ? -3.747 1.341 -23.680 1.00 82.00 119 THR A C 1
ATOM 911 O O . THR A 1 119 ? -3.497 0.249 -23.187 1.00 82.00 119 THR A O 1
ATOM 914 N N . ALA A 1 120 ? -4.612 1.491 -24.684 1.00 85.62 120 ALA A N 1
ATOM 915 C CA . ALA A 1 120 ? -5.274 0.383 -25.366 1.00 85.62 120 ALA A CA 1
ATOM 916 C C . ALA A 1 120 ? -4.808 0.307 -26.828 1.00 85.62 120 ALA A C 1
ATOM 918 O O . ALA A 1 120 ? -5.543 0.641 -27.759 1.00 85.62 120 ALA A O 1
ATOM 919 N N . LEU A 1 121 ? -3.549 -0.077 -27.036 1.00 86.81 121 LEU A N 1
ATOM 920 C CA . LEU A 1 121 ? -3.018 -0.376 -28.363 1.00 86.81 121 LEU A CA 1
ATOM 921 C C . LEU A 1 121 ? -3.516 -1.739 -28.831 1.00 86.81 121 LEU A C 1
ATOM 923 O O . LEU A 1 121 ? -3.674 -2.662 -28.034 1.00 86.81 121 LEU A O 1
ATOM 927 N N . CYS A 1 122 ? -3.730 -1.873 -30.138 1.00 88.69 122 CYS A N 1
ATOM 928 C CA . CYS A 1 122 ? -3.961 -3.166 -30.768 1.00 88.69 122 CYS A CA 1
ATOM 929 C C . CYS A 1 122 ? -2.660 -3.697 -31.385 1.00 88.69 122 CYS A C 1
ATOM 931 O O . CYS A 1 122 ? -1.815 -2.919 -31.837 1.00 88.69 122 CYS A O 1
ATOM 933 N N . ALA A 1 123 ? -2.530 -5.025 -31.458 1.00 88.50 123 ALA A N 1
ATOM 934 C CA . ALA A 1 123 ? -1.330 -5.687 -31.980 1.00 88.50 123 ALA A CA 1
ATOM 935 C C . ALA A 1 123 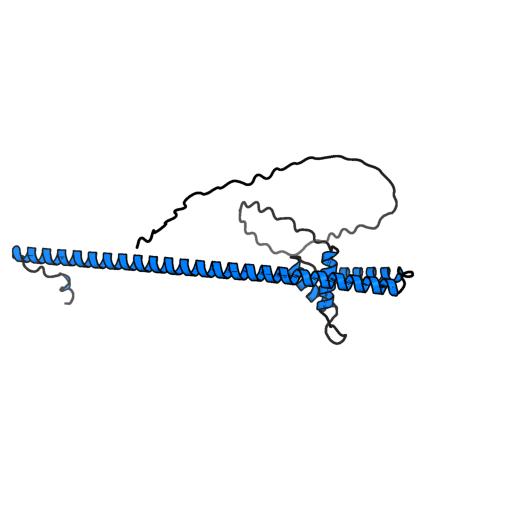? -0.954 -5.228 -33.393 1.00 88.50 123 ALA A C 1
ATOM 937 O O . ALA A 1 123 ? 0.220 -5.027 -33.690 1.00 88.50 123 ALA A O 1
ATOM 938 N N . ARG A 1 124 ? -1.961 -4.953 -34.228 1.00 90.25 124 ARG A N 1
ATOM 939 C CA . ARG A 1 124 ? -1.772 -4.410 -35.575 1.00 90.25 124 ARG A CA 1
ATOM 940 C C . ARG A 1 124 ? -1.033 -3.067 -35.569 1.00 90.25 124 ARG A C 1
ATOM 942 O O . ARG A 1 124 ? -0.137 -2.866 -36.377 1.00 90.25 124 ARG A O 1
ATOM 949 N N . THR A 1 125 ? -1.377 -2.160 -34.657 1.00 89.94 125 THR A N 1
ATOM 950 C CA . THR A 1 125 ? -0.737 -0.837 -34.552 1.00 89.94 125 THR A CA 1
ATOM 951 C C . THR A 1 125 ? 0.730 -0.953 -34.137 1.00 89.94 125 THR A C 1
ATOM 953 O O . THR A 1 125 ? 1.586 -0.241 -34.659 1.00 89.94 125 THR A O 1
ATOM 956 N N . VAL A 1 126 ? 1.023 -1.862 -33.207 1.00 90.06 126 VAL A N 1
ATOM 957 C CA . VAL A 1 126 ? 2.383 -2.154 -32.732 1.00 90.06 126 VAL A CA 1
ATOM 958 C C . VAL A 1 126 ? 3.229 -2.766 -33.853 1.00 90.06 126 VAL A C 1
ATOM 960 O O . VAL A 1 126 ? 4.355 -2.327 -34.090 1.00 90.06 126 VAL A O 1
ATOM 963 N N . GLU A 1 127 ? 2.665 -3.721 -34.589 1.00 91.00 127 GLU A N 1
ATOM 964 C CA . GLU A 1 127 ? 3.288 -4.357 -35.750 1.00 91.00 127 GLU A CA 1
ATOM 965 C C . GLU A 1 127 ? 3.588 -3.342 -36.867 1.00 91.00 127 GLU A C 1
ATOM 967 O O . GLU A 1 127 ? 4.731 -3.224 -37.310 1.00 91.00 127 GLU A O 1
ATOM 972 N N . GLU A 1 128 ? 2.596 -2.547 -37.281 1.00 90.31 128 GLU A N 1
ATOM 973 C CA . GLU A 1 128 ? 2.751 -1.523 -38.324 1.00 90.31 128 GLU A CA 1
ATOM 974 C C . GLU A 1 128 ? 3.801 -0.467 -37.944 1.00 90.31 128 GLU A C 1
ATOM 976 O O . GLU A 1 128 ? 4.585 -0.031 -38.795 1.00 90.31 128 GLU A O 1
ATOM 981 N N . ARG A 1 129 ? 3.853 -0.065 -36.665 1.00 92.25 129 ARG A N 1
ATOM 982 C CA . ARG A 1 129 ? 4.873 0.870 -36.180 1.00 92.25 129 ARG A CA 1
ATOM 983 C C . ARG A 1 129 ? 6.264 0.251 -36.229 1.00 92.25 129 ARG A C 1
ATOM 985 O O . ARG A 1 129 ? 7.186 0.903 -36.714 1.00 92.25 129 ARG A O 1
ATOM 992 N N . PHE A 1 130 ? 6.409 -0.991 -35.777 1.00 89.69 130 PHE A N 1
ATOM 993 C CA . PHE A 1 130 ? 7.683 -1.702 -35.812 1.00 89.69 130 PHE A CA 1
ATOM 994 C C . PHE A 1 130 ? 8.215 -1.855 -37.244 1.00 89.69 130 PHE A C 1
ATOM 996 O O . PHE A 1 130 ? 9.377 -1.548 -37.497 1.00 89.69 130 PHE A O 1
ATOM 1003 N N . PHE A 1 131 ? 7.369 -2.245 -38.203 1.00 88.25 131 PHE A N 1
ATOM 1004 C CA . PHE A 1 131 ? 7.773 -2.340 -39.611 1.00 88.25 131 PHE A CA 1
ATOM 1005 C C . PHE A 1 131 ? 8.195 -0.996 -40.202 1.00 88.25 131 PHE A C 1
ATOM 1007 O O . PHE A 1 131 ? 9.142 -0.937 -40.983 1.00 88.25 131 PHE A O 1
ATOM 1014 N N . ARG A 1 132 ? 7.517 0.093 -39.829 1.00 89.31 132 ARG A N 1
ATOM 1015 C CA . ARG A 1 132 ? 7.904 1.435 -40.273 1.00 89.31 132 ARG A CA 1
ATOM 1016 C C . ARG A 1 132 ? 9.292 1.817 -39.760 1.00 89.31 132 ARG A C 1
ATOM 1018 O O . ARG A 1 132 ? 10.098 2.298 -40.547 1.00 89.31 132 ARG A O 1
ATOM 1025 N N . LEU A 1 133 ? 9.576 1.545 -38.485 1.00 87.44 133 LEU A N 1
ATOM 1026 C CA . LEU A 1 133 ? 10.895 1.778 -37.892 1.00 87.44 133 LEU A CA 1
ATOM 1027 C C . LEU A 1 133 ? 11.980 0.923 -38.567 1.00 87.44 133 LEU A C 1
ATOM 1029 O O . LEU A 1 133 ? 13.042 1.442 -38.889 1.00 87.44 133 LEU A O 1
ATOM 1033 N N . ASP A 1 134 ? 11.706 -0.356 -38.843 1.00 84.25 134 ASP A N 1
ATOM 1034 C CA . ASP A 1 134 ? 12.633 -1.249 -39.560 1.00 84.25 134 ASP A CA 1
ATOM 1035 C C . ASP A 1 134 ? 12.940 -0.7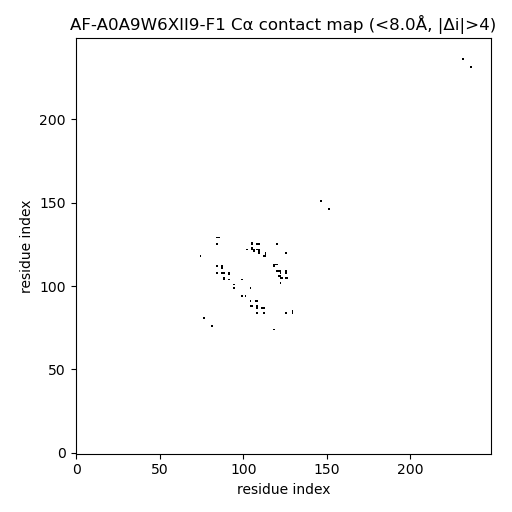44 -40.983 1.00 84.25 134 ASP A C 1
ATOM 1037 O O . ASP A 1 134 ? 14.087 -0.768 -41.431 1.00 84.25 134 ASP A O 1
ATOM 1041 N N . MET A 1 135 ? 11.929 -0.224 -41.685 1.00 79.81 135 MET A N 1
ATOM 1042 C CA . MET A 1 135 ? 12.102 0.393 -43.003 1.00 79.81 135 MET A CA 1
ATOM 1043 C C . MET A 1 135 ? 12.908 1.693 -42.938 1.00 79.81 135 MET A C 1
ATOM 1045 O O . MET A 1 135 ? 13.810 1.882 -43.751 1.00 79.81 135 MET A O 1
ATOM 1049 N N . GLU A 1 136 ? 12.618 2.577 -41.981 1.00 82.25 136 GLU A N 1
ATOM 1050 C CA . GLU A 1 136 ? 13.377 3.818 -41.770 1.00 82.25 136 GLU A CA 1
ATOM 1051 C C . GLU A 1 136 ? 14.855 3.522 -41.477 1.00 82.25 136 GLU A C 1
ATOM 1053 O O . GLU A 1 136 ? 15.735 4.158 -42.057 1.00 82.25 136 GLU A O 1
ATOM 1058 N N . PHE A 1 137 ? 15.131 2.493 -40.671 1.00 77.06 137 PHE A N 1
ATOM 1059 C CA . PHE A 1 137 ? 16.492 2.060 -40.352 1.00 77.06 137 PHE A CA 1
ATOM 1060 C C . PHE A 1 137 ? 17.244 1.551 -41.593 1.00 77.06 137 PHE A C 1
ATOM 1062 O O . PHE A 1 137 ? 18.376 1.956 -41.862 1.00 77.06 137 PHE A O 1
ATOM 1069 N N . LYS A 1 138 ? 16.584 0.733 -42.421 1.00 74.94 138 LYS A N 1
ATOM 1070 C CA . LYS A 1 138 ? 17.153 0.239 -43.688 1.00 74.94 138 LYS A CA 1
ATOM 1071 C C . LYS A 1 138 ? 17.421 1.357 -44.696 1.00 74.94 138 LYS A C 1
ATOM 1073 O O . LYS A 1 138 ? 18.401 1.295 -45.432 1.00 74.94 138 LYS A O 1
ATOM 1078 N N . VAL A 1 139 ? 16.579 2.392 -44.732 1.00 62.88 139 VAL A N 1
ATOM 1079 C CA . VAL A 1 139 ? 16.787 3.569 -45.594 1.00 62.88 139 VAL A CA 1
ATOM 1080 C C . VAL A 1 139 ? 18.012 4.371 -45.145 1.00 62.88 139 VAL A C 1
ATOM 1082 O O . VAL A 1 139 ? 18.760 4.862 -45.992 1.00 62.88 139 VAL A O 1
ATOM 1085 N N . THR A 1 140 ? 18.266 4.474 -43.837 1.00 55.66 140 THR A N 1
ATOM 1086 C CA . THR A 1 140 ? 19.457 5.169 -43.325 1.00 55.66 140 THR A CA 1
ATOM 1087 C C . THR A 1 140 ? 20.768 4.433 -43.610 1.00 55.66 140 THR A C 1
ATOM 1089 O O . THR A 1 140 ? 21.775 5.100 -43.842 1.00 55.66 140 THR A O 1
ATOM 1092 N N . ASP A 1 141 ? 20.757 3.100 -43.702 1.00 51.44 141 ASP A N 1
ATOM 1093 C CA . ASP A 1 141 ? 21.940 2.307 -44.075 1.00 51.44 141 ASP A CA 1
ATOM 1094 C C . ASP A 1 141 ? 22.346 2.525 -45.545 1.00 51.44 141 ASP A C 1
ATOM 1096 O O . ASP A 1 141 ? 23.532 2.608 -45.861 1.00 51.44 141 ASP A O 1
ATOM 1100 N N . CYS A 1 142 ? 21.379 2.705 -46.454 1.00 49.56 142 CYS A N 1
ATOM 1101 C CA . CYS A 1 142 ? 21.659 3.020 -47.862 1.00 49.56 142 CYS A CA 1
ATOM 1102 C C . CYS A 1 142 ? 22.196 4.449 -48.076 1.00 49.56 142 CYS A C 1
ATOM 1104 O O . CYS A 1 142 ? 22.802 4.725 -49.107 1.00 49.56 142 CYS A O 1
ATOM 1106 N N . ALA A 1 143 ? 21.986 5.362 -47.121 1.00 50.53 143 ALA A N 1
ATOM 1107 C CA . ALA A 1 143 ? 22.470 6.744 -47.185 1.00 50.53 143 ALA A CA 1
ATOM 1108 C C . ALA A 1 143 ? 23.860 6.942 -46.542 1.00 50.53 143 ALA A C 1
ATOM 1110 O O . ALA A 1 143 ? 24.434 8.027 -46.645 1.00 50.53 143 ALA A O 1
ATOM 1111 N N . GLN A 1 144 ? 24.418 5.914 -45.891 1.00 53.12 144 GLN A N 1
ATOM 1112 C CA . GLN A 1 144 ? 25.725 5.946 -45.218 1.00 53.12 144 GLN A CA 1
ATOM 1113 C C . GLN A 1 144 ? 26.914 5.574 -46.128 1.00 53.12 144 GLN A C 1
ATOM 1115 O O . GLN A 1 144 ? 27.994 5.245 -45.631 1.00 53.12 144 GLN A O 1
ATOM 1120 N N . GLU A 1 145 ? 26.776 5.674 -47.453 1.00 50.28 145 GLU A N 1
ATOM 1121 C CA . GLU A 1 145 ? 27.908 5.596 -48.390 1.00 50.28 145 GLU A CA 1
ATOM 1122 C C . GLU A 1 145 ? 28.821 6.832 -48.237 1.00 50.28 145 GLU A C 1
ATOM 1124 O O . GLU A 1 145 ? 28.787 7.780 -49.017 1.00 50.28 145 GLU A O 1
ATOM 1129 N N . GLY A 1 146 ? 29.626 6.861 -47.173 1.00 56.94 146 GLY A N 1
ATOM 1130 C CA . GLY A 1 146 ? 30.562 7.953 -46.899 1.00 56.94 146 GLY A CA 1
ATOM 1131 C C . GLY A 1 146 ? 31.227 7.926 -45.522 1.00 56.94 146 GLY A C 1
ATOM 1132 O O . GLY A 1 146 ? 32.267 8.564 -45.352 1.00 56.94 146 GLY A O 1
ATOM 1133 N N . LEU A 1 147 ? 30.691 7.182 -44.545 1.00 59.16 147 LEU A N 1
ATOM 1134 C CA . LEU A 1 147 ? 31.375 6.991 -43.263 1.00 59.16 147 LEU A CA 1
ATOM 1135 C C . LEU A 1 147 ? 32.349 5.818 -43.339 1.00 59.16 147 LEU A C 1
ATOM 1137 O O . LEU A 1 147 ? 32.008 4.702 -43.722 1.00 59.16 147 LEU A O 1
ATOM 1141 N N . THR A 1 148 ? 33.583 6.066 -42.916 1.00 73.00 148 THR A N 1
ATOM 1142 C CA . THR A 1 148 ? 34.573 5.000 -42.761 1.00 73.00 148 THR A CA 1
ATOM 1143 C C . THR A 1 148 ? 34.164 4.081 -41.608 1.00 73.00 148 THR A C 1
ATOM 1145 O O . THR A 1 148 ? 33.652 4.539 -40.586 1.00 73.00 148 THR A O 1
ATOM 1148 N N . THR A 1 149 ? 34.446 2.780 -41.715 1.00 70.94 149 THR A N 1
ATOM 1149 C CA . THR A 1 149 ? 34.188 1.783 -40.654 1.00 70.94 149 THR A CA 1
ATOM 1150 C C . THR A 1 149 ? 34.752 2.207 -39.291 1.00 70.94 149 THR A C 1
ATOM 1152 O O . THR A 1 149 ? 34.184 1.891 -38.250 1.00 70.94 149 THR A O 1
ATOM 1155 N N . ALA A 1 150 ? 35.842 2.980 -39.281 1.00 75.50 150 ALA A N 1
ATOM 1156 C CA . ALA A 1 150 ? 36.423 3.542 -38.067 1.00 75.50 150 ALA A CA 1
ATOM 1157 C C . ALA A 1 150 ? 35.505 4.564 -37.370 1.00 75.50 150 ALA A C 1
ATOM 1159 O O . ALA A 1 150 ? 35.433 4.570 -36.145 1.00 75.50 150 ALA A O 1
ATOM 1160 N N . GLN A 1 151 ? 34.786 5.399 -38.126 1.00 78.31 151 GLN A N 1
ATOM 1161 C CA . GLN A 1 151 ? 33.844 6.379 -37.574 1.00 78.31 151 GLN A CA 1
ATOM 1162 C C . GLN A 1 151 ? 32.599 5.699 -37.002 1.00 78.31 151 GLN A C 1
ATOM 1164 O O . GLN A 1 151 ? 32.149 6.076 -35.924 1.00 78.31 151 GLN A O 1
ATOM 1169 N N . VAL A 1 152 ? 32.096 4.661 -37.679 1.00 78.12 152 VAL A N 1
ATOM 1170 C CA . VAL A 1 152 ? 30.990 3.839 -37.166 1.00 78.12 152 VAL A CA 1
ATOM 1171 C C . VAL A 1 152 ? 31.409 3.149 -35.868 1.00 78.12 152 VAL A C 1
ATOM 1173 O O . VAL A 1 152 ? 30.743 3.313 -34.853 1.00 78.12 152 VAL A O 1
ATOM 1176 N N . ASN A 1 153 ? 32.569 2.484 -35.850 1.00 77.88 153 ASN A N 1
ATOM 1177 C CA . ASN A 1 153 ? 33.076 1.815 -34.650 1.00 77.88 153 ASN A CA 1
ATOM 1178 C C . ASN A 1 153 ? 33.308 2.788 -33.483 1.00 77.88 153 ASN A C 1
ATOM 1180 O O . ASN A 1 153 ? 32.986 2.460 -32.343 1.00 77.88 153 ASN A O 1
ATOM 1184 N N . ALA A 1 154 ? 33.838 3.987 -33.749 1.00 83.44 154 ALA A N 1
ATOM 1185 C CA . ALA A 1 154 ? 34.027 5.011 -32.724 1.00 83.44 154 ALA A CA 1
ATOM 1186 C C . ALA A 1 154 ? 32.687 5.479 -32.132 1.00 83.44 154 ALA A C 1
ATOM 1188 O O . ALA A 1 154 ? 32.543 5.521 -30.910 1.00 83.44 154 ALA A O 1
ATOM 1189 N N . ALA A 1 155 ? 31.691 5.745 -32.982 1.00 77.94 155 ALA A N 1
ATOM 1190 C CA . ALA A 1 155 ? 30.351 6.131 -32.545 1.00 77.94 155 ALA A CA 1
ATOM 1191 C C . ALA A 1 155 ? 29.653 5.009 -31.755 1.00 77.94 155 ALA A C 1
ATOM 1193 O O . ALA A 1 155 ? 29.001 5.274 -30.746 1.00 77.94 155 ALA A O 1
ATOM 1194 N N . THR A 1 156 ? 29.827 3.747 -32.160 1.00 77.12 156 THR A N 1
ATOM 1195 C CA . THR A 1 156 ? 29.288 2.587 -31.435 1.00 77.12 156 THR A CA 1
ATOM 1196 C C . THR A 1 156 ? 29.916 2.442 -30.049 1.00 77.12 156 THR A C 1
ATOM 1198 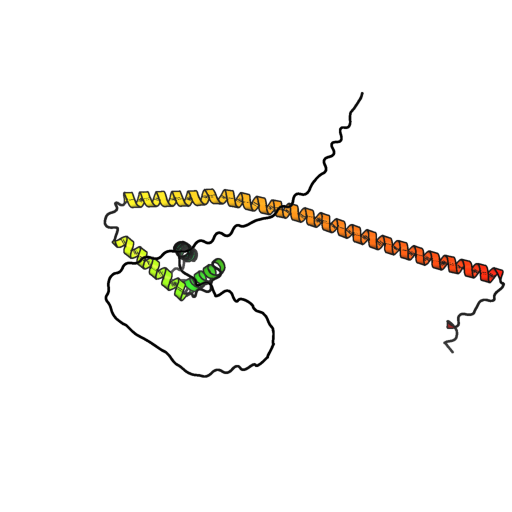O O . THR A 1 156 ? 29.197 2.230 -29.075 1.00 77.12 156 THR A O 1
ATOM 1201 N N . VAL A 1 157 ? 31.239 2.593 -29.926 1.00 84.56 157 VAL A N 1
ATOM 1202 C CA . VAL A 1 157 ? 31.928 2.529 -28.625 1.00 84.56 157 VAL A CA 1
ATOM 1203 C C . VAL A 1 157 ? 31.487 3.673 -27.708 1.00 84.56 157 VAL A C 1
ATOM 1205 O O . VAL A 1 157 ? 31.239 3.440 -26.526 1.00 84.56 157 VAL A O 1
ATOM 1208 N N . GLU A 1 158 ? 31.334 4.889 -28.236 1.00 85.56 158 GLU A N 1
ATOM 1209 C CA . GLU A 1 158 ? 30.850 6.038 -27.463 1.00 85.56 158 GLU A CA 1
ATOM 1210 C C . GLU A 1 158 ? 29.400 5.843 -26.997 1.00 85.56 158 GLU A C 1
ATOM 1212 O O . GLU A 1 158 ? 29.074 6.114 -25.839 1.00 85.56 158 GLU A O 1
ATOM 1217 N N . PHE A 1 159 ? 28.538 5.300 -27.861 1.00 78.56 159 PHE A N 1
ATOM 1218 C CA . PHE A 1 159 ? 27.162 4.960 -27.511 1.00 78.56 159 PHE A CA 1
ATOM 1219 C C . PHE A 1 159 ? 27.099 3.909 -26.395 1.00 78.56 159 PHE A C 1
ATOM 1221 O O . PHE A 1 159 ? 26.394 4.116 -25.407 1.00 78.56 159 PHE A O 1
ATOM 1228 N N . ILE A 1 160 ? 27.876 2.825 -26.507 1.00 82.81 160 ILE A N 1
ATOM 1229 C CA . ILE A 1 160 ? 27.956 1.783 -25.472 1.00 82.81 160 ILE A CA 1
ATOM 1230 C C . ILE A 1 160 ? 28.458 2.382 -24.154 1.00 82.81 160 ILE A C 1
ATOM 1232 O O . ILE A 1 160 ? 27.843 2.168 -23.115 1.00 82.81 160 ILE A O 1
ATOM 1236 N N . ALA A 1 161 ? 29.524 3.187 -24.182 1.00 80.88 161 ALA A N 1
ATOM 1237 C CA . ALA A 1 161 ? 30.066 3.823 -22.982 1.00 80.88 161 ALA A CA 1
ATOM 1238 C C . ALA A 1 161 ? 29.056 4.771 -22.313 1.00 80.88 161 ALA A C 1
ATOM 1240 O O . ALA A 1 161 ? 28.957 4.811 -21.085 1.00 80.88 161 ALA A O 1
ATOM 1241 N N . LYS A 1 162 ? 28.279 5.514 -23.109 1.00 79.75 162 LYS A N 1
ATOM 1242 C CA . LYS A 1 162 ? 27.239 6.419 -22.613 1.00 79.75 162 LYS A CA 1
ATOM 1243 C C . LYS A 1 162 ? 26.079 5.660 -21.966 1.00 79.75 162 LYS A C 1
ATOM 1245 O O . LYS A 1 162 ? 25.623 6.076 -20.904 1.00 79.75 162 LYS A O 1
ATOM 1250 N N . GLN A 1 163 ? 25.640 4.554 -22.567 1.00 74.06 163 GLN A N 1
ATOM 1251 C CA . GLN A 1 163 ? 24.608 3.682 -21.996 1.00 74.06 163 GLN A CA 1
ATOM 1252 C C . GLN A 1 163 ? 25.086 3.021 -20.700 1.00 74.06 163 GLN A C 1
ATOM 1254 O O . GLN A 1 163 ? 24.394 3.085 -19.688 1.00 74.06 163 GLN A O 1
ATOM 1259 N N . SER A 1 164 ? 26.307 2.474 -20.680 1.00 71.50 164 SER A N 1
ATOM 1260 C CA . SER A 1 164 ? 26.882 1.884 -19.467 1.00 71.50 164 SER A CA 1
ATOM 1261 C C . SER A 1 164 ? 26.983 2.897 -18.329 1.00 71.50 164 SER A C 1
ATOM 1263 O O . SER A 1 164 ? 26.651 2.575 -17.195 1.00 71.50 164 SER A O 1
ATOM 1265 N N . LYS A 1 165 ? 27.386 4.140 -18.621 1.00 70.69 165 LYS A N 1
ATOM 1266 C CA . LYS A 1 165 ? 27.453 5.196 -17.605 1.00 70.69 165 LYS A CA 1
ATOM 1267 C C . LYS A 1 165 ? 26.072 5.568 -17.057 1.00 70.69 165 LYS A C 1
ATOM 1269 O O . LYS A 1 165 ? 25.933 5.737 -15.854 1.00 70.69 165 LYS A O 1
ATOM 1274 N N . HIS A 1 166 ? 25.063 5.661 -17.923 1.00 64.94 166 HIS A N 1
ATOM 1275 C CA . HIS A 1 166 ? 23.687 5.920 -17.498 1.00 64.94 166 HIS A CA 1
ATOM 1276 C C . HIS A 1 166 ? 23.181 4.831 -16.544 1.00 64.94 166 HIS A C 1
ATOM 1278 O O . HIS A 1 166 ? 22.617 5.140 -15.500 1.00 64.94 166 HIS A O 1
ATOM 1284 N N . HIS A 1 167 ? 23.457 3.563 -16.858 1.00 60.62 167 HIS A N 1
ATOM 1285 C CA . HIS A 1 167 ? 23.098 2.449 -15.986 1.00 60.62 167 HIS A CA 1
ATOM 1286 C C . HIS A 1 167 ? 23.833 2.487 -14.638 1.00 60.62 167 HIS A C 1
ATOM 1288 O O . HIS A 1 167 ? 23.200 2.299 -13.603 1.00 60.62 167 HIS A O 1
ATOM 1294 N N . GLU A 1 168 ? 25.140 2.757 -14.623 1.00 66.88 168 GLU A N 1
ATOM 1295 C CA . GLU A 1 168 ? 25.929 2.827 -13.382 1.00 66.88 168 GLU A CA 1
ATOM 1296 C C . GLU A 1 168 ? 25.483 3.963 -12.445 1.00 66.88 168 GLU A C 1
ATOM 1298 O O . GLU A 1 168 ? 25.543 3.799 -11.228 1.00 66.88 168 GLU A O 1
ATOM 1303 N N . ASP A 1 169 ? 24.988 5.083 -12.980 1.00 73.69 169 ASP A N 1
ATOM 1304 C CA . ASP A 1 169 ? 24.509 6.215 -12.174 1.00 73.69 169 ASP A CA 1
ATOM 1305 C C . ASP A 1 169 ? 23.088 5.980 -11.599 1.00 73.69 169 ASP A C 1
ATOM 1307 O O . ASP A 1 169 ? 22.750 6.499 -10.531 1.00 73.69 169 ASP A O 1
ATOM 1311 N N . GLU A 1 170 ? 22.256 5.156 -12.248 1.00 72.75 170 GLU A N 1
ATOM 1312 C CA . GLU A 1 170 ? 20.900 4.823 -11.780 1.00 72.75 170 GLU A CA 1
ATOM 1313 C C . GLU A 1 170 ? 20.895 3.846 -10.592 1.00 72.75 170 GLU A C 1
ATOM 1315 O O . GLU A 1 170 ? 20.130 4.023 -9.639 1.00 72.75 170 GLU A O 1
ATOM 1320 N N . TYR A 1 171 ? 21.764 2.829 -10.588 1.00 76.62 171 TYR A N 1
ATOM 1321 C CA . TYR A 1 171 ? 21.777 1.803 -9.531 1.00 76.62 171 TYR A CA 1
ATOM 1322 C C . TYR A 1 171 ? 21.996 2.346 -8.103 1.00 76.62 171 TYR A C 1
ATOM 1324 O O . TYR A 1 171 ? 21.319 1.876 -7.179 1.00 76.62 171 TYR A O 1
ATOM 1332 N N . PRO A 1 172 ? 22.910 3.306 -7.859 1.00 81.62 172 PRO A N 1
ATOM 1333 C CA . PRO A 1 172 ? 23.072 3.940 -6.555 1.00 81.62 172 PRO A CA 1
ATOM 1334 C C . PRO A 1 172 ? 21.816 4.683 -6.098 1.00 81.62 172 PRO A C 1
ATOM 1336 O O . PRO A 1 172 ? 21.425 4.538 -4.939 1.00 81.62 172 PRO A O 1
ATOM 1339 N N . LEU A 1 173 ? 21.156 5.411 -7.005 1.00 81.44 173 LEU A N 1
ATOM 1340 C CA . LEU A 1 173 ? 19.935 6.160 -6.704 1.00 81.44 173 LEU A CA 1
ATOM 1341 C C . LEU A 1 173 ? 18.780 5.221 -6.341 1.00 81.44 173 LEU A C 1
ATOM 1343 O O . LEU A 1 173 ? 18.126 5.427 -5.320 1.00 81.44 173 LEU A O 1
ATOM 1347 N N . LEU A 1 174 ? 18.580 4.138 -7.102 1.00 84.38 174 LEU A N 1
ATOM 1348 C CA . LEU A 1 174 ? 17.569 3.128 -6.773 1.00 84.38 174 LEU A CA 1
ATOM 1349 C C . LEU A 1 174 ? 17.855 2.450 -5.427 1.00 84.38 174 LEU A C 1
ATOM 1351 O O . LEU A 1 174 ? 16.933 2.189 -4.651 1.00 84.38 174 LEU A O 1
ATOM 1355 N N . ARG A 1 175 ? 19.127 2.166 -5.121 1.00 86.50 175 ARG A N 1
ATOM 1356 C CA . ARG A 1 175 ? 19.523 1.578 -3.834 1.00 86.50 175 ARG A CA 1
ATOM 1357 C C . ARG A 1 175 ? 19.219 2.526 -2.676 1.00 86.50 175 ARG A C 1
ATOM 1359 O O . ARG A 1 175 ? 18.696 2.080 -1.654 1.00 86.50 175 ARG A O 1
ATOM 1366 N N . GLU A 1 176 ? 19.545 3.806 -2.823 1.00 90.94 176 GLU A N 1
ATOM 1367 C CA . GLU A 1 176 ? 19.259 4.823 -1.814 1.00 90.94 176 GLU A CA 1
ATOM 1368 C C . GLU A 1 176 ? 17.747 4.985 -1.617 1.00 90.94 176 GLU A C 1
ATOM 1370 O O . GLU A 1 176 ? 17.268 4.894 -0.484 1.00 90.94 176 GLU A O 1
ATOM 1375 N N . GLU A 1 177 ? 16.976 5.092 -2.700 1.00 91.94 177 GLU A N 1
ATOM 1376 C CA . GLU A 1 177 ? 15.516 5.181 -2.648 1.00 91.94 177 GLU A CA 1
ATOM 1377 C C . GLU A 1 177 ? 14.886 3.957 -1.964 1.00 91.94 177 GLU A C 1
ATOM 1379 O O . GLU A 1 177 ? 14.007 4.098 -1.107 1.00 91.94 177 GLU A O 1
ATOM 1384 N N . LEU A 1 178 ? 15.352 2.746 -2.283 1.00 93.56 178 LEU A N 1
ATOM 1385 C CA . LEU A 1 178 ? 14.866 1.512 -1.665 1.00 93.56 178 LEU A CA 1
ATOM 1386 C C . LEU A 1 178 ? 15.210 1.472 -0.172 1.00 93.56 178 LEU A C 1
ATOM 1388 O O . LEU A 1 178 ? 14.357 1.130 0.650 1.00 93.56 178 LEU A O 1
ATOM 1392 N N . SER A 1 179 ? 16.421 1.895 0.200 1.00 93.56 179 SER A N 1
ATOM 1393 C CA . SER A 1 179 ? 16.838 1.987 1.603 1.00 93.56 179 SER A CA 1
ATOM 1394 C C . SER A 1 179 ? 15.999 3.000 2.391 1.00 93.56 179 SER A C 1
ATOM 1396 O O . SER A 1 179 ? 15.585 2.728 3.525 1.00 93.56 179 SER A O 1
ATOM 1398 N N . PHE A 1 180 ? 15.658 4.133 1.772 1.00 95.12 180 PHE A N 1
ATOM 1399 C CA . PHE A 1 180 ? 14.789 5.147 2.354 1.00 95.12 180 PHE A CA 1
ATOM 1400 C C . PHE A 1 180 ? 13.369 4.608 2.549 1.00 95.12 180 PHE A C 1
ATOM 1402 O O . PHE A 1 180 ? 12.821 4.704 3.650 1.00 95.12 180 PHE A O 1
ATOM 1409 N N . LYS A 1 181 ? 12.791 3.970 1.521 1.00 93.94 181 LYS A N 1
ATOM 1410 C CA . LYS A 1 181 ? 11.465 3.333 1.597 1.00 93.94 181 LYS A CA 1
ATOM 1411 C C . LYS A 1 181 ? 11.419 2.267 2.689 1.00 93.94 181 LYS A C 1
ATOM 1413 O O . LYS A 1 181 ? 10.482 2.255 3.484 1.00 93.94 181 LYS A O 1
ATOM 1418 N N . GLN A 1 182 ? 12.447 1.427 2.789 1.00 94.25 182 GLN A N 1
ATOM 1419 C CA . GLN A 1 182 ? 12.530 0.397 3.823 1.00 94.25 182 GLN A CA 1
ATOM 1420 C C . GLN A 1 182 ? 12.622 1.004 5.228 1.00 94.25 182 GLN A C 1
ATOM 1422 O O . GLN A 1 182 ? 11.974 0.523 6.155 1.00 94.25 182 GLN A O 1
ATOM 1427 N N . THR A 1 183 ? 13.406 2.068 5.398 1.00 95.38 183 THR A N 1
ATOM 1428 C CA . THR A 1 183 ? 13.536 2.754 6.691 1.00 95.38 183 THR A CA 1
ATOM 1429 C C . THR A 1 183 ? 12.222 3.423 7.087 1.00 95.38 183 THR A C 1
ATOM 1431 O O . THR A 1 183 ? 11.787 3.298 8.230 1.00 95.38 183 THR A O 1
ATOM 1434 N N . LYS A 1 184 ? 11.537 4.066 6.134 1.00 96.69 184 LYS A N 1
ATOM 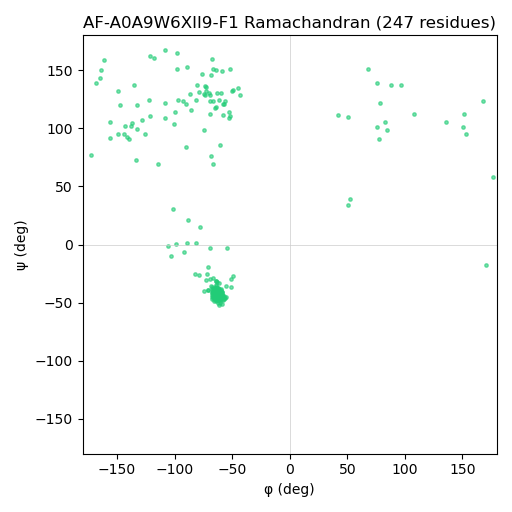1435 C CA . LYS A 1 184 ? 10.210 4.652 6.342 1.00 96.69 184 LYS A CA 1
ATOM 1436 C C . LYS A 1 184 ? 9.183 3.590 6.746 1.00 96.69 184 LYS A C 1
ATOM 1438 O O . LYS A 1 184 ? 8.484 3.791 7.733 1.00 96.69 184 LYS A O 1
ATOM 1443 N N . ALA A 1 185 ? 9.148 2.457 6.045 1.00 94.62 185 ALA A N 1
ATOM 1444 C CA . ALA A 1 185 ? 8.257 1.346 6.368 1.00 94.62 185 ALA A CA 1
ATOM 1445 C C . ALA A 1 185 ? 8.510 0.802 7.783 1.00 94.62 185 ALA A C 1
ATOM 1447 O O . ALA A 1 185 ? 7.566 0.620 8.541 1.00 94.62 185 ALA A O 1
ATOM 1448 N N . LYS A 1 186 ? 9.777 0.630 8.182 1.00 96.88 186 LYS A N 1
ATOM 1449 C CA . LYS A 1 186 ? 10.139 0.187 9.540 1.00 96.88 186 LYS A CA 1
ATOM 1450 C C . LYS A 1 186 ? 9.708 1.175 10.625 1.00 96.88 186 LYS A C 1
ATOM 1452 O O . LYS A 1 186 ? 9.237 0.760 11.679 1.00 96.88 186 LYS A O 1
ATOM 1457 N N . MET A 1 187 ? 9.874 2.478 10.388 1.00 96.25 187 MET A N 1
ATOM 1458 C CA . MET A 1 187 ? 9.416 3.506 11.332 1.00 96.25 187 MET A CA 1
ATOM 1459 C C . MET A 1 187 ? 7.891 3.512 11.458 1.00 96.25 187 MET A C 1
ATOM 1461 O O . MET A 1 187 ? 7.359 3.656 12.556 1.00 96.25 187 MET A O 1
ATOM 1465 N N . GLU A 1 188 ? 7.187 3.341 10.343 1.00 94.75 188 GLU A N 1
ATOM 1466 C CA . GLU A 1 188 ? 5.732 3.258 10.330 1.00 94.75 188 GLU A CA 1
ATOM 1467 C C . GLU A 1 188 ? 5.228 1.990 11.034 1.00 94.75 188 GLU A C 1
ATOM 1469 O O . GLU A 1 188 ? 4.334 2.082 11.869 1.00 94.75 188 GLU A O 1
ATOM 1474 N N . GLU A 1 189 ? 5.850 0.835 10.796 1.00 95.06 189 GLU A N 1
ATOM 1475 C CA . GLU A 1 189 ? 5.558 -0.417 11.504 1.00 95.06 189 GLU A CA 1
ATOM 1476 C C . GLU A 1 189 ? 5.733 -0.267 13.023 1.00 95.06 189 GLU A C 1
ATOM 1478 O O . GLU A 1 189 ? 4.849 -0.652 13.790 1.00 95.06 189 GLU A O 1
ATOM 1483 N N . ALA A 1 190 ? 6.834 0.351 13.466 1.00 96.75 190 ALA A N 1
ATOM 1484 C CA . ALA A 1 190 ? 7.071 0.619 14.883 1.00 96.75 190 ALA A CA 1
ATOM 1485 C C . ALA A 1 190 ? 5.978 1.518 15.481 1.00 96.75 190 ALA A C 1
ATOM 1487 O O . ALA A 1 190 ? 5.430 1.208 16.538 1.00 96.75 190 ALA A O 1
ATOM 1488 N N . ARG A 1 191 ? 5.596 2.582 14.763 1.00 97.88 191 ARG A N 1
ATOM 1489 C CA . ARG A 1 191 ? 4.519 3.485 15.180 1.00 97.88 191 ARG A CA 1
ATOM 1490 C C . ARG A 1 191 ? 3.178 2.757 15.302 1.00 97.88 191 ARG A C 1
ATOM 1492 O O . ARG A 1 191 ? 2.477 2.942 16.291 1.00 97.88 191 ARG A O 1
ATOM 1499 N N . TRP A 1 192 ? 2.808 1.942 14.314 1.00 96.62 192 TRP A N 1
ATOM 1500 C CA . TRP A 1 192 ? 1.557 1.178 14.354 1.00 96.62 192 TRP A CA 1
ATOM 1501 C C . TRP A 1 192 ? 1.540 0.164 15.495 1.00 96.62 192 TRP A C 1
ATOM 1503 O O . TRP A 1 192 ? 0.498 -0.036 16.115 1.00 96.62 192 TRP A O 1
ATOM 1513 N N . LYS A 1 193 ? 2.687 -0.444 15.806 1.00 97.62 193 LYS A N 1
ATOM 1514 C CA . LYS A 1 193 ? 2.820 -1.369 16.930 1.00 97.62 193 LYS A CA 1
ATOM 1515 C C . LYS A 1 193 ? 2.607 -0.674 18.276 1.00 97.62 193 LYS A C 1
ATOM 1517 O O . LYS A 1 193 ? 1.867 -1.191 19.106 1.00 97.62 193 LYS A O 1
ATOM 1522 N N . GLU A 1 194 ? 3.212 0.495 18.480 1.00 96.62 194 GLU A N 1
ATOM 1523 C CA . GLU A 1 194 ? 3.004 1.294 19.696 1.00 96.62 194 GLU A CA 1
ATOM 1524 C C . GLU A 1 194 ? 1.545 1.745 19.840 1.00 96.62 194 GLU A C 1
ATOM 1526 O O . GLU A 1 194 ? 0.954 1.596 20.906 1.00 96.62 194 GLU A O 1
ATOM 1531 N N . GLU A 1 195 ? 0.940 2.230 18.755 1.00 95.62 195 GLU A N 1
ATOM 1532 C CA . GLU A 1 195 ? -0.469 2.636 18.714 1.00 95.62 195 GLU A CA 1
ATOM 1533 C C . GLU A 1 195 ? -1.416 1.466 19.032 1.00 95.62 195 GLU A C 1
ATOM 1535 O O . GLU A 1 195 ? -2.404 1.626 19.752 1.00 95.62 195 GLU A O 1
ATOM 1540 N N . PHE A 1 196 ? -1.116 0.275 18.511 1.00 97.69 196 PHE A N 1
ATOM 1541 C CA . PHE A 1 196 ? -1.894 -0.927 18.784 1.00 97.69 196 PHE A CA 1
ATOM 1542 C C . PHE A 1 196 ? -1.825 -1.326 20.263 1.00 97.69 196 PHE A C 1
ATOM 1544 O O . PHE A 1 196 ? -2.867 -1.567 20.874 1.00 97.69 19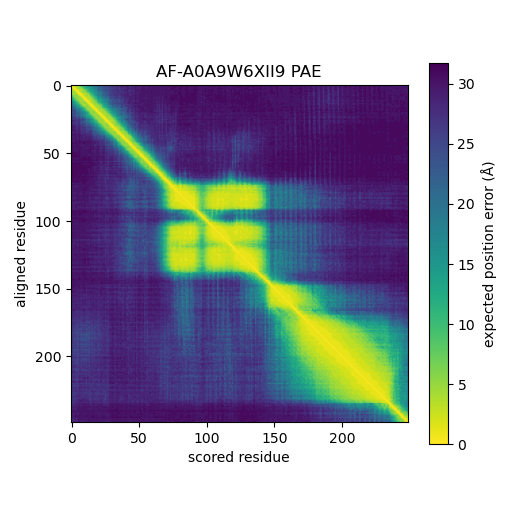6 PHE A O 1
ATOM 1551 N N . GLU A 1 197 ? -0.627 -1.355 20.855 1.00 97.56 197 GLU A N 1
ATOM 1552 C CA . GLU A 1 197 ? -0.462 -1.659 22.283 1.00 97.56 197 GLU A CA 1
ATOM 1553 C C . GLU A 1 197 ? -1.118 -0.593 23.171 1.00 97.56 197 GLU A C 1
ATOM 1555 O O . GLU A 1 197 ? -1.757 -0.929 24.167 1.00 97.56 197 GLU A O 1
ATOM 1560 N N . PHE A 1 198 ? -1.043 0.686 22.788 1.00 97.25 198 PHE A N 1
ATOM 1561 C CA . PHE A 1 198 ? -1.732 1.764 23.496 1.00 97.25 198 PHE A CA 1
ATOM 1562 C C . PHE A 1 198 ? -3.250 1.540 23.529 1.00 97.25 198 PHE A C 1
ATOM 1564 O O . PHE A 1 198 ? -3.849 1.532 24.606 1.00 97.25 198 PHE A O 1
ATOM 1571 N N . ARG A 1 199 ? -3.875 1.274 22.372 1.00 97.06 199 ARG A N 1
ATOM 1572 C CA . ARG A 1 199 ? -5.321 0.996 22.310 1.00 97.06 199 ARG A CA 1
ATOM 1573 C C . ARG A 1 199 ? -5.707 -0.269 23.057 1.00 97.06 199 ARG A C 1
ATOM 1575 O O . ARG A 1 199 ? -6.763 -0.316 23.681 1.00 97.06 199 ARG A O 1
ATOM 1582 N N . LYS A 1 200 ? -4.870 -1.304 23.002 1.00 97.50 200 LYS A N 1
ATOM 1583 C CA . LYS A 1 200 ? -5.098 -2.533 23.760 1.00 97.50 200 LYS A CA 1
ATOM 1584 C C . LYS A 1 200 ? -5.146 -2.242 25.262 1.00 97.50 200 LYS A C 1
ATOM 1586 O O . LYS A 1 200 ? -6.100 -2.649 25.922 1.00 97.50 200 LYS A O 1
ATOM 1591 N N . HIS A 1 201 ? -4.179 -1.487 25.781 1.00 96.62 201 HIS A N 1
ATOM 1592 C CA . HIS A 1 201 ? -4.172 -1.073 27.183 1.00 96.62 201 HIS A CA 1
ATOM 1593 C C . HIS A 1 201 ? -5.371 -0.196 27.555 1.00 96.62 201 HIS A C 1
ATOM 1595 O O . HIS A 1 201 ? -5.914 -0.347 28.648 1.00 96.62 201 HIS A O 1
ATOM 1601 N N . GLU A 1 202 ? -5.815 0.687 26.662 1.00 97.06 202 GLU A N 1
ATOM 1602 C CA . GLU A 1 202 ? -7.010 1.506 26.877 1.00 97.06 202 GLU A CA 1
ATOM 1603 C C . GLU A 1 202 ? -8.274 0.642 27.022 1.00 97.06 202 GLU A C 1
ATOM 1605 O O . GLU A 1 202 ? -9.055 0.828 27.957 1.00 97.06 202 GLU A O 1
ATOM 1610 N N . VAL A 1 203 ? -8.448 -0.352 26.146 1.00 97.06 203 VAL A N 1
ATOM 1611 C CA . VAL A 1 203 ? -9.573 -1.296 26.214 1.00 97.06 203 VAL A CA 1
ATOM 1612 C C . VAL A 1 203 ? -9.514 -2.137 27.488 1.00 97.06 203 VAL A C 1
ATOM 1614 O O . VAL A 1 203 ? -10.535 -2.289 28.156 1.00 97.06 203 VAL A O 1
ATOM 1617 N N . GLU A 1 204 ? -8.341 -2.654 27.857 1.00 97.12 204 GLU A N 1
ATOM 1618 C CA . GLU A 1 204 ? -8.157 -3.427 29.092 1.00 97.12 204 GLU A CA 1
ATOM 1619 C C . GLU A 1 204 ? -8.457 -2.587 30.343 1.00 97.12 204 GLU A C 1
ATOM 1621 O O . GLU A 1 204 ? -9.151 -3.052 31.248 1.00 97.12 204 GLU A O 1
ATOM 1626 N N . ALA A 1 205 ? -7.991 -1.335 30.387 1.00 97.00 205 ALA A N 1
ATOM 1627 C CA . ALA A 1 205 ? -8.268 -0.419 31.488 1.00 97.00 205 ALA A CA 1
ATOM 1628 C C . ALA A 1 205 ? -9.763 -0.092 31.588 1.00 97.00 205 ALA A C 1
ATOM 1630 O O . ALA A 1 205 ? -10.330 -0.122 32.679 1.00 97.00 205 ALA A O 1
ATOM 1631 N N . ASN A 1 206 ? -10.420 0.161 30.455 1.00 96.69 206 ASN A N 1
ATOM 1632 C CA . ASN A 1 206 ? -11.853 0.419 30.416 1.00 96.69 206 ASN A CA 1
ATOM 1633 C C . ASN A 1 206 ? -12.654 -0.819 30.859 1.00 96.69 206 ASN A C 1
ATOM 1635 O O . ASN A 1 206 ? -13.536 -0.718 31.706 1.00 96.69 206 ASN A O 1
ATOM 1639 N N . ALA A 1 207 ? -12.306 -2.011 30.367 1.00 97.12 207 ALA A N 1
ATOM 1640 C CA . ALA A 1 207 ? -12.939 -3.262 30.786 1.00 97.12 207 ALA A CA 1
ATOM 1641 C C . ALA A 1 207 ? -12.784 -3.509 32.295 1.00 97.12 207 ALA A C 1
ATOM 1643 O O . ALA A 1 207 ? -13.739 -3.912 32.962 1.00 97.12 207 ALA A O 1
ATOM 1644 N N . LYS A 1 208 ? -11.601 -3.215 32.848 1.00 97.62 208 LYS A N 1
ATOM 1645 C CA . LYS A 1 208 ? -11.347 -3.297 34.286 1.00 97.62 208 LYS A CA 1
ATOM 1646 C C . LYS A 1 208 ? -12.221 -2.319 35.074 1.00 97.62 208 LYS A C 1
ATOM 1648 O O . LYS A 1 208 ? -12.861 -2.742 36.030 1.00 97.62 208 LYS A O 1
ATOM 1653 N N . MET A 1 209 ? -12.304 -1.060 34.641 1.00 97.31 209 MET A N 1
ATOM 1654 C CA . MET A 1 209 ? -13.171 -0.050 35.260 1.00 97.31 209 MET A CA 1
ATOM 1655 C C . MET A 1 209 ? -14.634 -0.503 35.303 1.00 97.31 209 MET A C 1
ATOM 1657 O O . MET A 1 209 ? -15.269 -0.429 36.351 1.00 97.31 209 MET A O 1
ATOM 1661 N N . TRP A 1 210 ? -15.158 -1.034 34.194 1.00 97.12 210 TRP A N 1
ATOM 1662 C CA . TRP A 1 210 ? -16.528 -1.551 34.148 1.00 97.12 210 TRP A CA 1
ATOM 1663 C C . TRP A 1 210 ? -16.739 -2.763 35.055 1.00 97.12 210 TRP A C 1
ATOM 1665 O O . TRP A 1 210 ? -17.788 -2.869 35.691 1.00 97.12 210 TRP A O 1
ATOM 1675 N N . SER A 1 211 ? -15.762 -3.671 35.135 1.00 96.62 211 SER A N 1
ATOM 1676 C CA . SER A 1 211 ? -15.824 -4.815 36.052 1.00 96.62 211 SER A CA 1
ATOM 1677 C C . SER A 1 211 ? -15.872 -4.354 37.507 1.00 96.62 211 SER A C 1
ATOM 1679 O O . SER A 1 211 ? -16.732 -4.800 38.261 1.00 96.62 211 SER A O 1
ATOM 1681 N N . GLU A 1 212 ? -14.987 -3.432 37.888 1.00 97.06 212 GLU A N 1
ATOM 1682 C CA . GLU A 1 212 ? -14.930 -2.877 39.243 1.00 97.06 212 GLU A CA 1
ATOM 1683 C C . GLU A 1 212 ? -16.219 -2.118 39.595 1.00 97.06 212 GLU A C 1
ATOM 1685 O O . GLU A 1 212 ? -16.761 -2.291 40.687 1.00 97.06 212 GLU A O 1
ATOM 1690 N N . GLU A 1 213 ? -16.769 -1.334 38.664 1.00 96.62 213 GLU A N 1
ATOM 1691 C CA . GLU A 1 213 ? -18.056 -0.655 38.848 1.00 96.62 213 GLU A CA 1
ATOM 1692 C C . GLU A 1 213 ? -19.210 -1.652 39.029 1.00 96.62 213 GLU A C 1
ATOM 1694 O O . GLU A 1 213 ? -20.092 -1.450 39.870 1.00 96.62 213 GLU A O 1
ATOM 1699 N N . PHE A 1 214 ? -19.215 -2.744 38.263 1.00 96.94 214 PHE A N 1
ATOM 1700 C CA . PHE A 1 214 ? -20.232 -3.784 38.385 1.00 96.94 214 PHE A CA 1
ATOM 1701 C C . PHE A 1 214 ? -20.147 -4.513 39.730 1.00 96.94 214 PHE A C 1
ATOM 1703 O O . PHE A 1 214 ? -21.174 -4.740 40.373 1.00 96.94 214 PHE A O 1
ATOM 1710 N N . ASP A 1 215 ? -18.937 -4.836 40.185 1.00 97.38 215 ASP A N 1
ATOM 1711 C CA . ASP A 1 215 ? -18.709 -5.457 41.491 1.00 97.38 215 ASP A CA 1
ATOM 1712 C C . ASP A 1 215 ? -19.114 -4.525 42.640 1.00 97.38 215 ASP A C 1
ATOM 1714 O O . ASP A 1 215 ? -19.734 -4.970 43.613 1.00 97.38 215 ASP A O 1
ATOM 1718 N N . LEU A 1 216 ? -18.859 -3.220 42.503 1.00 97.69 216 LEU A N 1
ATOM 1719 C CA . LEU A 1 216 ? -19.305 -2.219 43.467 1.00 97.69 216 LEU A CA 1
ATOM 1720 C C . LEU A 1 216 ? -20.837 -2.141 43.530 1.00 97.69 216 LEU A C 1
ATOM 1722 O O . LEU A 1 216 ? -21.406 -2.169 44.619 1.00 97.69 216 LEU A O 1
ATOM 1726 N N . ARG A 1 217 ? -21.523 -2.120 42.379 1.00 97.19 217 ARG A N 1
ATOM 1727 C CA . ARG A 1 217 ? -22.998 -2.147 42.322 1.00 97.19 217 ARG A CA 1
ATOM 1728 C C . ARG A 1 217 ? -23.582 -3.423 42.919 1.00 97.19 217 ARG A C 1
ATOM 1730 O O . ARG A 1 217 ? -24.601 -3.359 43.603 1.00 97.19 217 ARG A O 1
ATOM 1737 N N . ARG A 1 218 ? -22.953 -4.577 42.675 1.00 97.62 218 ARG A N 1
ATOM 1738 C CA . ARG A 1 218 ? -23.368 -5.851 43.281 1.00 97.62 218 ARG A CA 1
ATOM 1739 C C . ARG A 1 218 ? -23.260 -5.782 44.805 1.00 97.62 218 ARG A C 1
ATOM 1741 O O . ARG A 1 218 ? -24.193 -6.178 45.493 1.00 97.62 218 ARG A O 1
ATOM 1748 N N . SER A 1 219 ? -22.152 -5.241 45.309 1.00 97.50 219 SER A N 1
ATOM 1749 C CA . SER A 1 219 ? -21.894 -5.106 46.746 1.00 97.50 219 SER A CA 1
ATOM 1750 C C . SER A 1 219 ? -22.858 -4.120 47.418 1.00 97.50 219 SER A C 1
ATOM 1752 O O . SER A 1 219 ? -23.371 -4.415 48.491 1.00 97.50 219 SER A O 1
ATOM 1754 N N . ASP A 1 220 ? -23.171 -2.991 46.769 1.00 97.56 220 ASP A N 1
ATOM 1755 C CA . ASP A 1 220 ? -24.167 -2.017 47.255 1.00 97.56 220 ASP A CA 1
ATOM 1756 C C . ASP A 1 220 ? -25.563 -2.647 47.392 1.00 97.56 220 ASP A C 1
ATOM 1758 O O . ASP A 1 220 ? -26.263 -2.431 48.379 1.00 97.56 220 ASP A O 1
ATOM 1762 N N . MET A 1 221 ? -25.963 -3.478 46.425 1.00 97.06 221 MET A N 1
ATOM 1763 C CA . MET A 1 221 ? -27.248 -4.182 46.475 1.00 97.06 221 MET A CA 1
ATOM 1764 C C . MET A 1 221 ? -27.308 -5.225 47.595 1.00 97.06 221 MET A C 1
ATOM 1766 O O . MET A 1 221 ? -28.356 -5.357 48.229 1.00 97.06 221 MET A O 1
ATOM 1770 N N . GLU A 1 222 ? -26.213 -5.944 47.854 1.00 96.62 222 GLU A N 1
ATOM 1771 C CA . GLU A 1 222 ? -26.148 -6.898 48.967 1.00 96.62 222 GLU A CA 1
ATOM 1772 C C . GLU A 1 222 ? -26.206 -6.171 50.314 1.00 96.62 222 GLU A C 1
ATOM 1774 O O . GLU A 1 222 ? -27.004 -6.542 51.170 1.00 96.62 222 GLU A O 1
ATOM 1779 N N . LEU A 1 223 ? -25.479 -5.059 50.464 1.00 97.44 223 LEU A N 1
ATOM 1780 C CA . LEU A 1 223 ? -25.530 -4.240 51.677 1.00 97.44 223 LEU A CA 1
ATOM 1781 C C . LEU A 1 223 ? -26.961 -3.765 51.975 1.00 97.44 223 LEU A C 1
ATOM 1783 O O . LEU A 1 223 ? -27.460 -3.925 53.086 1.00 97.44 223 LEU A O 1
ATOM 1787 N N . ARG A 1 224 ? -27.673 -3.245 50.965 1.00 95.94 224 ARG A N 1
ATOM 1788 C CA . ARG A 1 224 ? -29.081 -2.831 51.121 1.00 95.94 224 ARG A CA 1
ATOM 1789 C C . ARG A 1 224 ? -29.994 -3.994 51.498 1.00 95.94 224 ARG A C 1
ATOM 1791 O O . ARG A 1 224 ? -30.990 -3.799 52.196 1.00 95.94 224 ARG A O 1
ATOM 1798 N N . ARG A 1 225 ? -29.698 -5.201 51.015 1.00 95.12 225 ARG A N 1
ATOM 1799 C CA . ARG A 1 225 ? -30.443 -6.412 51.367 1.00 95.12 225 ARG A CA 1
ATOM 1800 C C . ARG A 1 225 ? -30.238 -6.769 52.837 1.00 95.12 225 ARG A C 1
ATOM 1802 O O . ARG A 1 225 ? -31.229 -7.003 53.526 1.00 95.12 225 ARG A O 1
ATOM 1809 N N . GLU A 1 226 ? -28.993 -6.751 53.304 1.00 95.19 226 GLU A N 1
ATOM 1810 C CA . GLU A 1 226 ? -28.631 -6.989 54.704 1.00 95.19 226 GLU A CA 1
ATOM 1811 C C . GLU A 1 226 ? -29.262 -5.940 55.634 1.00 95.19 226 GLU A C 1
ATOM 1813 O O . GLU A 1 226 ? -29.850 -6.294 56.657 1.00 95.19 226 GLU A O 1
ATOM 1818 N N . GLU A 1 227 ? -29.237 -4.656 55.258 1.00 93.56 227 GLU A N 1
ATOM 1819 C CA . GLU A 1 227 ? -29.899 -3.578 56.007 1.00 93.56 227 GLU A CA 1
ATOM 1820 C C . GLU A 1 227 ? -31.414 -3.806 56.124 1.00 93.56 227 GLU A C 1
ATOM 1822 O O . GLU A 1 227 ? -31.994 -3.665 57.205 1.00 93.56 227 GLU A O 1
ATOM 1827 N N . LEU A 1 228 ? -32.070 -4.200 55.026 1.00 91.88 228 LEU A N 1
ATOM 1828 C CA . LEU A 1 228 ? -33.496 -4.530 55.032 1.00 91.88 228 LEU A CA 1
ATOM 1829 C C . LEU A 1 228 ? -33.804 -5.753 55.900 1.00 91.88 228 LEU A C 1
ATOM 1831 O O . LEU A 1 228 ? -34.843 -5.789 56.562 1.00 91.88 228 LEU A O 1
ATOM 1835 N N . GLU A 1 229 ? -32.937 -6.761 55.900 1.00 91.31 229 GLU A N 1
ATOM 1836 C CA . GLU A 1 229 ? -33.091 -7.954 56.731 1.00 91.31 229 GLU A CA 1
ATOM 1837 C C . GLU A 1 229 ? -32.930 -7.630 58.221 1.00 91.31 229 GLU A C 1
ATOM 1839 O O . GLU A 1 229 ? -33.750 -8.054 59.041 1.00 91.31 229 GLU A O 1
ATOM 1844 N N . LEU A 1 230 ? -31.968 -6.770 58.566 1.00 92.44 230 LEU A N 1
ATOM 1845 C CA . LEU A 1 230 ? -31.798 -6.262 59.924 1.00 92.44 230 LEU A CA 1
ATOM 1846 C C . LEU A 1 230 ? -33.027 -5.463 60.388 1.00 92.44 230 LEU A C 1
ATOM 1848 O O . LEU A 1 230 ? -33.513 -5.665 61.504 1.00 92.44 230 LEU A O 1
ATOM 1852 N N . LEU A 1 231 ? -33.569 -4.589 59.533 1.00 90.94 231 LEU A N 1
ATOM 1853 C CA . LEU A 1 231 ? -34.790 -3.832 59.829 1.00 90.94 231 LEU A CA 1
ATOM 1854 C C . LEU A 1 231 ? -36.004 -4.749 60.027 1.00 90.94 231 LEU A C 1
ATOM 1856 O O . LEU A 1 231 ? -36.795 -4.526 60.944 1.00 90.94 231 LEU A O 1
ATOM 1860 N N . LYS A 1 232 ? -36.145 -5.810 59.219 1.00 87.81 232 LYS A N 1
ATOM 1861 C CA . LYS A 1 232 ? -37.204 -6.818 59.403 1.00 87.81 232 LYS A CA 1
ATOM 1862 C C . LYS A 1 232 ? -37.106 -7.505 60.760 1.00 87.81 232 LYS A C 1
ATOM 1864 O O . LYS A 1 232 ? -38.133 -7.666 61.422 1.00 87.81 232 LYS A O 1
ATOM 1869 N N . TYR A 1 233 ? -35.893 -7.876 61.172 1.00 87.00 233 TYR A N 1
ATOM 1870 C CA . TYR A 1 233 ? -35.648 -8.496 62.471 1.00 87.00 233 TYR A CA 1
ATOM 1871 C C . TYR A 1 233 ? -36.021 -7.554 63.624 1.00 87.00 233 TYR A C 1
ATOM 1873 O O . TYR A 1 233 ? -36.732 -7.956 64.541 1.00 87.00 233 TYR A O 1
ATOM 1881 N N . GLN A 1 234 ? -35.630 -6.276 63.550 1.00 87.00 234 GLN A N 1
ATOM 1882 C CA . GLN A 1 234 ? -35.989 -5.272 64.564 1.00 87.00 234 GLN A CA 1
ATOM 1883 C C . GLN A 1 234 ? -37.505 -5.028 64.660 1.00 87.00 234 GLN A C 1
ATOM 1885 O O . GLN A 1 234 ? -38.016 -4.747 65.742 1.00 87.00 234 GLN A O 1
ATOM 1890 N N . LEU A 1 235 ? -38.229 -5.151 63.544 1.00 86.94 235 LEU A N 1
ATOM 1891 C CA . LEU A 1 235 ? -39.677 -4.931 63.472 1.00 86.94 235 LEU A CA 1
ATOM 1892 C C . LEU A 1 235 ? -40.521 -6.193 63.743 1.00 86.94 235 LEU A C 1
ATOM 1894 O O . LEU A 1 235 ? -41.747 -6.102 63.697 1.00 86.94 235 LEU A O 1
ATOM 1898 N N . ASN A 1 236 ? -39.911 -7.352 64.035 1.00 80.88 236 ASN A N 1
ATOM 1899 C CA . ASN A 1 236 ? -40.596 -8.649 64.195 1.00 80.88 236 ASN A CA 1
ATOM 1900 C C . ASN A 1 236 ? -41.546 -8.998 63.026 1.00 80.88 236 ASN A C 1
ATOM 1902 O O . ASN A 1 236 ? -42.607 -9.595 63.226 1.00 80.88 236 ASN A O 1
ATOM 1906 N N . L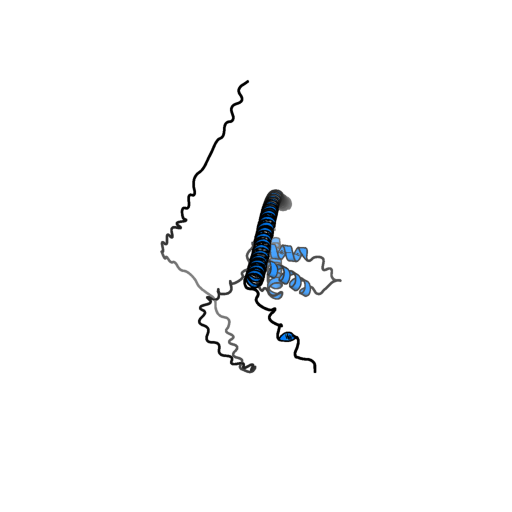EU A 1 237 ? -41.202 -8.604 61.797 1.00 68.38 237 LEU A N 1
ATOM 1907 C CA . LEU A 1 237 ? -42.046 -8.877 60.633 1.00 68.38 237 LEU A CA 1
ATOM 1908 C C . LEU A 1 237 ? -41.942 -10.366 60.243 1.00 68.38 237 LEU A C 1
ATOM 1910 O O . LEU A 1 237 ? -40.825 -10.865 60.085 1.00 68.38 237 LEU A O 1
ATOM 1914 N N . PRO A 1 238 ? -43.066 -11.092 60.062 1.00 58.47 238 PRO A N 1
ATOM 1915 C CA . PRO A 1 238 ? -43.024 -12.491 59.652 1.00 58.47 238 PRO A CA 1
ATOM 1916 C C . PRO A 1 238 ? -42.415 -12.632 58.244 1.00 58.47 238 PRO A C 1
ATOM 1918 O O . PRO A 1 238 ? -42.574 -11.726 57.415 1.00 58.47 238 PRO A O 1
ATOM 1921 N N . PRO A 1 239 ? -41.741 -13.757 57.933 1.00 61.62 239 PRO A N 1
ATOM 1922 C CA . PRO A 1 239 ? -41.204 -14.000 56.601 1.00 61.62 239 PRO A CA 1
ATOM 1923 C C . PRO A 1 239 ? -42.325 -13.935 55.560 1.00 61.62 239 PRO A C 1
ATOM 1925 O O . PRO A 1 239 ? -43.295 -14.690 55.627 1.00 61.62 239 PRO A O 1
ATOM 1928 N N . ILE A 1 240 ? -42.197 -13.030 54.590 1.00 58.84 240 ILE A N 1
ATOM 1929 C CA . ILE A 1 240 ? -43.102 -12.986 53.441 1.00 58.84 240 ILE A CA 1
ATOM 1930 C C . ILE A 1 240 ? -42.795 -14.227 52.598 1.00 58.84 240 ILE A C 1
ATOM 1932 O O . ILE A 1 240 ? -41.703 -14.339 52.039 1.00 58.84 240 ILE A O 1
ATOM 1936 N N . LEU A 1 241 ? -43.740 -15.172 52.541 1.00 50.72 241 LEU A N 1
ATOM 1937 C CA . LEU A 1 241 ? -43.669 -16.324 51.643 1.00 50.72 241 LEU A CA 1
ATOM 1938 C C . LEU A 1 241 ? -43.549 -15.806 50.203 1.00 50.72 241 LEU A C 1
ATOM 1940 O O . LEU A 1 241 ? -44.426 -15.083 49.728 1.00 50.72 241 LEU A O 1
ATOM 1944 N N . ASN A 1 242 ? -42.473 -16.171 49.506 1.00 50.12 242 ASN A N 1
ATOM 1945 C CA . ASN A 1 242 ? -42.352 -15.880 48.081 1.00 50.12 242 ASN A CA 1
ATOM 1946 C C . ASN A 1 242 ? -43.517 -16.555 47.328 1.00 50.12 242 ASN A C 1
ATOM 1948 O O . ASN A 1 242 ? -43.717 -17.760 47.493 1.00 50.12 242 ASN A O 1
ATOM 1952 N N . PRO A 1 243 ? -44.252 -15.839 46.458 1.00 54.53 243 PRO A N 1
ATOM 1953 C CA . PRO A 1 243 ? -45.393 -16.400 45.728 1.00 54.53 243 PRO A CA 1
ATOM 1954 C C . PRO A 1 243 ? -44.998 -17.437 44.660 1.00 54.53 243 PRO A C 1
ATOM 1956 O O . PRO A 1 243 ? -45.864 -18.038 44.034 1.00 54.53 243 PRO A O 1
ATOM 1959 N N . SER A 1 244 ? -43.702 -17.687 44.449 1.00 52.97 244 SER A N 1
ATOM 1960 C CA . SER A 1 244 ? -43.218 -18.572 43.383 1.00 52.97 244 SER A CA 1
ATOM 1961 C C . SER A 1 244 ? -43.268 -20.072 43.717 1.00 52.97 244 SER A C 1
ATOM 1963 O O . SER A 1 244 ? -42.865 -20.877 42.883 1.00 52.97 244 SER A O 1
ATOM 1965 N N . THR A 1 245 ? -43.761 -20.461 44.899 1.00 50.78 245 THR A N 1
ATOM 1966 C CA . THR A 1 245 ? -43.906 -21.876 45.304 1.00 50.78 245 THR A CA 1
ATOM 1967 C C . THR A 1 245 ? -45.337 -22.415 45.125 1.00 50.78 245 THR A C 1
ATOM 1969 O O . THR A 1 245 ? -45.581 -23.577 45.418 1.00 50.78 245 THR A O 1
ATOM 1972 N N . GLN A 1 246 ? -46.293 -21.612 44.634 1.00 49.09 246 GLN A N 1
ATOM 1973 C CA . GLN A 1 246 ? -47.704 -22.014 44.450 1.00 49.09 246 GLN A CA 1
ATOM 1974 C C . GLN A 1 246 ? -48.088 -22.370 43.000 1.00 49.09 246 GLN A C 1
ATOM 1976 O O . GLN A 1 246 ? -49.226 -22.175 42.585 1.00 49.09 246 GLN A O 1
ATOM 1981 N N . ALA A 1 247 ? -47.158 -22.895 42.207 1.00 51.53 247 ALA A N 1
ATOM 1982 C CA . ALA A 1 247 ? -47.472 -23.385 40.867 1.00 51.53 247 ALA A CA 1
ATOM 1983 C C . ALA A 1 247 ? -46.836 -24.759 40.659 1.00 51.53 247 ALA A C 1
ATOM 1985 O O . ALA A 1 247 ? -45.812 -24.852 39.999 1.00 51.53 247 ALA A O 1
ATOM 1986 N N . ASN A 1 248 ? -47.391 -25.781 41.312 1.00 50.22 248 ASN A N 1
ATOM 1987 C CA . ASN A 1 248 ? -47.309 -27.200 40.949 1.00 50.22 248 ASN A CA 1
ATOM 1988 C C . ASN A 1 248 ? -48.247 -27.970 41.894 1.00 50.22 248 ASN A C 1
ATOM 1990 O O . ASN A 1 248 ? -47.781 -28.564 42.859 1.00 50.22 248 ASN A O 1
ATOM 1994 N N . ASP A 1 249 ? -49.549 -27.894 41.628 1.00 46.62 249 ASP A N 1
ATOM 1995 C CA . ASP A 1 249 ? -50.551 -28.903 41.999 1.00 46.62 249 ASP A CA 1
ATOM 1996 C C . ASP A 1 249 ? -51.535 -29.034 40.828 1.00 46.62 249 ASP A C 1
ATOM 1998 O O . ASP A 1 249 ? -51.883 -27.979 40.239 1.00 46.62 249 ASP A O 1
#